Protein AF-A0A0F6YFV8-F1 (afdb_monomer_lite)

Foldseek 3Di:
DDDDDDDDDDDVVVVVVVVVVVVVVVVVVVVVVVPPDPLAWDDPVRQVVLDDAFDDDPDDLFAAKKWTWTARPVQQKIKIKIWHWDADPPHRFKIWTKIKIWMWHHHPVCSDHDPADVPIWTWMKMAIWMWGADPQQWIKIKGDDDMDGPDTDYPDDPPDFFIWIWTAGADSVRSKTWTAIPRVPPRHRNITIIHRPTHNPPPPPPPPPPVPPPPPPDDPPPDDDDD

Radius of gyration: 31.24 Å; chains: 1; bounding box: 47×105×120 Å

pLDDT: mean 84.16, std 16.62, range [42.78, 98.75]

Secondary structure (DSSP, 8-state):
-----------HHHHHHHHHHHHHHHHHHHHHHHSS----S--HHHHHHTSPPP---SS-TTSEEEE--EEETTTTEEEEEEEEEEEETTEEEEEEEEEEEEEEE--TT-SSPPSP-TT--EEEEEEEEEEEE-TT-EEEEEEEEEEEEEEE-SS---SS-PPPEEEEEEETTTTEEEEEE--SSS-SSEEEEEEEEEPPP-----------PPPPSS---------

Structure (mmCIF, N/CA/C/O backbone):
data_AF-A0A0F6YFV8-F1
#
_entry.id   AF-A0A0F6YFV8-F1
#
loop_
_atom_site.group_PDB
_atom_site.id
_atom_site.type_symbol
_atom_site.label_atom_id
_atom_site.label_alt_id
_atom_site.label_comp_id
_atom_site.label_asym_id
_atom_site.label_entity_id
_atom_site.label_seq_id
_atom_site.pdbx_PDB_ins_code
_atom_site.Cartn_x
_atom_site.Cartn_y
_atom_site.Cartn_z
_atom_site.occupancy
_atom_site.B_iso_or_equiv
_atom_site.auth_seq_id
_atom_site.auth_comp_id
_atom_site.auth_asym_id
_atom_site.auth_atom_id
_atom_site.pdbx_PDB_model_num
ATOM 1 N N . MET A 1 1 ? -25.350 -28.048 -77.761 1.00 47.34 1 MET A N 1
ATOM 2 C CA . MET A 1 1 ? -24.705 -29.254 -77.201 1.00 47.34 1 MET A CA 1
ATOM 3 C C . MET A 1 1 ? -23.818 -28.805 -76.054 1.00 47.34 1 MET A C 1
ATOM 5 O O . MET A 1 1 ? -22.820 -28.143 -76.294 1.00 47.34 1 MET A O 1
ATOM 9 N N . THR A 1 2 ? -24.246 -29.058 -74.822 1.00 49.00 2 THR A N 1
ATOM 10 C CA . THR A 1 2 ? -23.593 -28.595 -73.588 1.00 49.00 2 THR A CA 1
ATOM 11 C C . THR A 1 2 ? -22.892 -29.798 -72.953 1.00 49.00 2 THR A C 1
ATOM 13 O O . THR A 1 2 ? -23.552 -30.826 -72.791 1.00 49.00 2 THR A O 1
ATOM 16 N N . PRO A 1 3 ? -21.590 -29.738 -72.619 1.00 59.16 3 PRO A N 1
ATOM 17 C CA . PRO A 1 3 ? -20.923 -30.872 -72.004 1.00 59.16 3 PRO A CA 1
ATOM 18 C C . PRO A 1 3 ? -21.373 -30.999 -70.549 1.00 59.16 3 PRO A C 1
ATOM 20 O O . PRO A 1 3 ? -21.326 -30.043 -69.775 1.00 59.16 3 PRO A O 1
ATOM 23 N N . ALA A 1 4 ? -21.838 -32.194 -70.193 1.00 52.59 4 ALA A N 1
ATOM 24 C CA . ALA A 1 4 ? -22.189 -32.555 -68.832 1.00 52.59 4 ALA A CA 1
ATOM 25 C C . ALA A 1 4 ? -20.910 -32.696 -67.994 1.00 52.59 4 ALA A C 1
ATOM 27 O O . ALA A 1 4 ? -20.101 -33.599 -68.210 1.00 52.59 4 ALA A O 1
ATOM 28 N N . THR A 1 5 ? -20.721 -31.798 -67.031 1.00 59.44 5 THR A N 1
ATOM 29 C CA . THR A 1 5 ? -19.619 -31.852 -66.068 1.00 59.44 5 THR A CA 1
ATOM 30 C C . THR A 1 5 ? -19.868 -32.992 -65.080 1.00 59.44 5 THR A C 1
ATOM 32 O O . THR A 1 5 ? -20.725 -32.888 -64.203 1.00 59.44 5 THR A O 1
ATOM 35 N N . SER A 1 6 ? -19.129 -34.098 -65.209 1.00 62.06 6 SER A N 1
ATOM 36 C CA . SER A 1 6 ? -19.206 -35.211 -64.261 1.00 62.06 6 SER A CA 1
ATOM 37 C C . SER A 1 6 ? -18.608 -34.794 -62.913 1.00 62.06 6 SER A C 1
ATOM 39 O O . SER A 1 6 ? -17.402 -34.555 -62.802 1.00 62.06 6 SER A O 1
ATOM 41 N N . ALA A 1 7 ? -19.440 -34.704 -61.878 1.00 57.91 7 ALA A N 1
ATOM 42 C CA . ALA A 1 7 ? -18.983 -34.450 -60.519 1.00 57.91 7 ALA A CA 1
ATOM 43 C C . ALA A 1 7 ? -18.241 -35.683 -59.978 1.00 57.91 7 ALA A C 1
ATOM 45 O O . ALA A 1 7 ? -18.820 -36.754 -59.810 1.00 57.91 7 ALA A O 1
ATOM 46 N N . SER A 1 8 ? -16.946 -35.519 -59.709 1.00 62.84 8 SER A N 1
ATOM 47 C CA . SER A 1 8 ? -16.096 -36.564 -59.138 1.00 62.84 8 SER A CA 1
ATOM 48 C C . SER A 1 8 ? -16.543 -36.899 -57.701 1.00 62.84 8 SER A C 1
ATOM 50 O O . SER A 1 8 ? -16.761 -35.976 -56.903 1.00 62.84 8 SER A O 1
ATOM 52 N N . PRO A 1 9 ? -16.708 -38.188 -57.344 1.00 58.59 9 PRO A N 1
ATOM 53 C CA . PRO A 1 9 ? -17.204 -38.595 -56.035 1.00 58.59 9 PRO A CA 1
ATOM 54 C C . PRO A 1 9 ? -16.229 -38.159 -54.937 1.00 58.59 9 PRO A C 1
ATOM 56 O O . PRO A 1 9 ? -15.046 -38.504 -54.938 1.00 58.59 9 PRO A O 1
ATOM 59 N N . ARG A 1 10 ? -16.728 -37.367 -53.981 1.00 59.22 10 ARG A N 1
ATOM 60 C CA . ARG A 1 10 ? -15.942 -36.894 -52.837 1.00 59.22 10 ARG A CA 1
ATOM 61 C C . ARG A 1 10 ? -15.534 -38.091 -51.982 1.00 59.22 10 ARG A C 1
ATOM 63 O O . ARG A 1 10 ? -16.376 -38.698 -51.330 1.00 59.22 10 ARG A O 1
ATOM 70 N N . ASP A 1 11 ? -14.237 -38.386 -51.965 1.00 57.50 11 ASP A N 1
ATOM 71 C CA . ASP A 1 11 ? -13.650 -39.459 -51.164 1.00 57.50 11 ASP A CA 1
ATOM 72 C C . ASP A 1 11 ? -13.934 -39.245 -49.656 1.00 57.50 11 ASP A C 1
ATOM 74 O O . ASP A 1 11 ? -13.395 -38.307 -49.044 1.00 57.50 11 ASP A O 1
ATOM 78 N N . PRO A 1 12 ? -14.752 -40.106 -49.019 1.00 59.72 12 PRO A N 1
ATOM 79 C CA . PRO A 1 12 ? -15.131 -39.971 -47.612 1.00 59.72 12 PRO A CA 1
ATOM 80 C C . PRO A 1 12 ? -13.928 -40.081 -46.659 1.00 59.72 12 PRO A C 1
ATOM 82 O O . PRO A 1 12 ? -13.982 -39.595 -45.523 1.00 59.72 12 PRO A O 1
ATOM 85 N N . ARG A 1 13 ? -12.799 -40.646 -47.113 1.00 58.00 13 ARG A N 1
ATOM 86 C CA . ARG A 1 13 ? -11.568 -40.761 -46.316 1.00 58.00 13 ARG A CA 1
ATOM 87 C C . ARG A 1 13 ? -10.887 -39.405 -46.103 1.00 58.00 13 ARG A C 1
ATOM 89 O O . ARG A 1 13 ? -10.351 -39.156 -45.019 1.00 58.00 13 ARG A O 1
ATOM 96 N N . ARG A 1 14 ? -10.978 -38.477 -47.068 1.00 58.81 14 ARG A N 1
ATOM 97 C CA . ARG A 1 14 ? -10.435 -37.108 -46.933 1.00 58.81 14 ARG A CA 1
ATOM 98 C C . ARG A 1 14 ? -11.218 -36.260 -45.926 1.00 58.81 14 ARG A C 1
ATOM 100 O O . ARG A 1 14 ? -10.611 -35.485 -45.184 1.00 58.81 14 ARG A O 1
ATOM 107 N N . ALA A 1 15 ? -12.537 -36.445 -45.838 1.00 60.69 15 ALA A N 1
ATOM 108 C CA . ALA A 1 15 ? -13.386 -35.731 -44.880 1.00 60.69 15 ALA A CA 1
ATOM 109 C C . ALA A 1 15 ? -13.082 -36.127 -43.422 1.00 60.69 15 ALA A C 1
ATOM 111 O O . ALA A 1 15 ? -13.002 -35.270 -42.538 1.00 60.69 15 ALA A O 1
ATOM 112 N N . ARG A 1 16 ? -12.828 -37.420 -43.171 1.00 61.84 16 ARG A N 1
ATOM 113 C CA . ARG A 1 16 ? -12.512 -37.939 -41.829 1.00 61.84 16 ARG A CA 1
ATOM 114 C C . ARG A 1 16 ? -11.135 -37.482 -41.331 1.00 61.84 16 ARG A C 1
ATOM 116 O O . ARG A 1 16 ? -10.985 -37.182 -40.148 1.00 61.84 16 ARG A O 1
ATOM 123 N N . ARG A 1 17 ? -10.147 -37.365 -42.231 1.00 63.19 17 ARG A N 1
ATOM 124 C CA . ARG A 1 17 ? -8.796 -36.866 -41.909 1.00 63.19 17 ARG A CA 1
ATOM 125 C C . ARG A 1 17 ? -8.792 -35.371 -41.573 1.00 63.19 17 ARG A C 1
ATOM 127 O O . ARG A 1 17 ? -8.150 -34.984 -40.604 1.00 63.19 17 ARG A O 1
ATOM 134 N N . ARG A 1 18 ? -9.564 -34.550 -42.300 1.00 62.16 18 ARG A N 1
ATOM 135 C CA . ARG A 1 18 ? -9.715 -33.112 -41.999 1.00 62.16 18 ARG A CA 1
ATOM 136 C C . ARG A 1 18 ? -10.337 -32.865 -40.621 1.00 62.16 18 ARG A C 1
ATOM 138 O O . ARG A 1 18 ? -9.797 -32.067 -39.870 1.00 62.16 18 ARG A O 1
ATOM 145 N N . ARG A 1 19 ? -11.388 -33.608 -40.242 1.00 63.91 19 ARG A N 1
ATOM 146 C CA . ARG A 1 19 ? -12.007 -33.487 -38.904 1.00 63.91 19 ARG A CA 1
ATOM 147 C C . ARG A 1 19 ? -11.044 -33.807 -37.756 1.00 63.91 19 ARG A C 1
ATOM 149 O O . ARG A 1 19 ? -11.061 -33.113 -36.748 1.00 63.91 19 ARG A O 1
ATOM 156 N N . ARG A 1 20 ? -10.194 -34.831 -37.907 1.00 67.88 20 ARG A N 1
ATOM 157 C CA . ARG A 1 20 ? -9.197 -35.194 -36.880 1.00 67.88 20 ARG A CA 1
ATOM 158 C C . ARG A 1 20 ? -8.112 -34.129 -36.714 1.00 67.88 20 ARG A C 1
ATOM 160 O O . ARG A 1 20 ? -7.723 -33.847 -35.590 1.00 67.88 20 ARG A O 1
ATOM 167 N N . ILE A 1 21 ? -7.667 -33.517 -37.812 1.00 70.56 21 ILE A N 1
ATOM 168 C CA . ILE A 1 21 ? -6.675 -32.433 -37.769 1.00 70.56 21 ILE A CA 1
ATOM 169 C C . ILE A 1 21 ? -7.276 -31.180 -37.116 1.00 70.56 21 ILE A C 1
ATOM 171 O O . ILE A 1 21 ? -6.641 -30.597 -36.248 1.00 70.56 21 ILE A O 1
ATOM 175 N N . SER A 1 22 ? -8.514 -30.806 -37.455 1.00 66.56 22 SER A N 1
ATOM 176 C CA . SER A 1 22 ? -9.182 -29.651 -36.836 1.00 66.56 22 SER A CA 1
ATOM 177 C C . SER A 1 22 ? -9.400 -29.819 -35.328 1.00 66.56 22 SER A C 1
ATOM 179 O O . SER A 1 22 ? -9.216 -28.861 -34.586 1.00 66.56 22 SER A O 1
ATOM 181 N N . LEU A 1 23 ? -9.746 -31.027 -34.866 1.00 70.94 23 LEU A N 1
ATOM 182 C CA . LEU A 1 23 ? -9.884 -31.316 -33.433 1.00 70.94 23 LEU A CA 1
ATOM 183 C C . LEU A 1 23 ? -8.545 -31.243 -32.691 1.00 70.94 23 LEU A C 1
ATOM 185 O O . LEU A 1 23 ? -8.500 -30.707 -31.590 1.00 70.94 23 LEU A O 1
ATOM 189 N N . LEU A 1 24 ? -7.461 -31.736 -33.298 1.00 70.81 24 LEU A N 1
ATOM 190 C CA . LEU A 1 24 ? -6.126 -31.638 -32.706 1.00 70.81 24 LEU A CA 1
ATOM 191 C C . LEU A 1 24 ? -5.662 -30.184 -32.595 1.00 70.81 24 LEU A C 1
ATOM 193 O O . LEU A 1 24 ? -5.194 -29.808 -31.532 1.00 70.81 24 LEU A O 1
ATOM 197 N N . VAL A 1 25 ? -5.854 -29.368 -33.639 1.00 69.56 25 VAL A N 1
ATOM 198 C CA . VAL A 1 25 ? -5.489 -27.937 -33.626 1.00 69.56 25 VAL A CA 1
ATOM 199 C C . VAL A 1 25 ? -6.299 -27.155 -32.589 1.00 69.56 25 VAL A C 1
ATOM 201 O O . VAL A 1 25 ? -5.740 -26.336 -31.867 1.00 69.56 25 VAL A O 1
ATOM 204 N N . ALA A 1 26 ? -7.602 -27.424 -32.464 1.00 67.75 26 ALA A N 1
ATOM 205 C CA . ALA A 1 26 ? -8.420 -26.796 -31.428 1.00 67.75 26 ALA A CA 1
ATOM 206 C C . ALA A 1 26 ? -7.959 -27.199 -30.016 1.00 67.75 26 ALA A C 1
ATOM 208 O O . ALA A 1 26 ? -7.855 -26.341 -29.143 1.00 67.75 26 ALA A O 1
ATOM 209 N N . ALA A 1 27 ? -7.626 -28.477 -29.800 1.00 69.88 27 ALA A N 1
ATOM 210 C CA . ALA A 1 27 ? -7.130 -28.959 -28.514 1.00 69.88 27 ALA A CA 1
ATOM 211 C C . ALA A 1 27 ? -5.768 -28.347 -28.142 1.00 69.88 27 ALA A C 1
ATOM 213 O O . ALA A 1 27 ? -5.583 -27.963 -26.989 1.00 69.88 27 ALA A O 1
ATOM 214 N N . THR A 1 28 ? -4.841 -28.190 -29.097 1.00 69.56 28 THR A N 1
ATOM 215 C CA . THR A 1 28 ? -3.565 -27.505 -28.839 1.00 69.56 28 THR A CA 1
ATOM 216 C C . THR A 1 28 ? -3.744 -26.017 -28.574 1.00 69.56 28 THR A C 1
ATOM 218 O O . THR A 1 28 ? -3.121 -25.529 -27.641 1.00 69.56 28 THR A O 1
ATOM 221 N N . CYS A 1 29 ? -4.607 -25.305 -29.309 1.00 69.06 29 CYS A N 1
ATOM 222 C CA . CYS A 1 29 ? -4.867 -23.882 -29.051 1.00 69.06 29 CYS A CA 1
ATOM 223 C C . CYS A 1 29 ? -5.499 -23.639 -27.673 1.00 69.06 29 CYS A C 1
ATOM 225 O O . CYS A 1 29 ? -5.094 -22.711 -26.973 1.00 69.06 29 CYS A O 1
ATOM 227 N N . PHE A 1 30 ? -6.449 -24.487 -27.258 1.00 67.75 30 PHE A N 1
ATOM 228 C CA . PHE A 1 30 ? -6.996 -24.426 -25.903 1.00 67.75 30 PHE A CA 1
ATOM 229 C C . PHE A 1 30 ? -5.903 -24.711 -24.873 1.00 67.75 30 PHE A C 1
ATOM 231 O O . PHE A 1 30 ? -5.681 -23.872 -24.012 1.00 67.75 30 PHE A O 1
ATOM 238 N N . ALA A 1 31 ? -5.160 -25.816 -24.992 1.00 65.62 31 ALA A N 1
ATOM 239 C CA . ALA A 1 31 ? -4.099 -26.158 -24.040 1.00 65.62 31 ALA A CA 1
ATOM 240 C C . ALA A 1 31 ? -3.016 -25.069 -23.926 1.00 65.62 31 ALA A C 1
ATOM 242 O O . ALA A 1 31 ? -2.567 -24.776 -22.822 1.00 65.62 31 ALA A O 1
ATOM 243 N N . SER A 1 32 ? -2.637 -24.420 -25.032 1.00 63.16 32 SER A N 1
ATOM 244 C CA . SER A 1 32 ? -1.682 -23.308 -24.997 1.00 63.16 32 SER A CA 1
ATOM 245 C C . SER A 1 32 ? -2.230 -22.071 -24.289 1.00 63.16 32 SER A C 1
ATOM 247 O O . SER A 1 32 ? -1.462 -21.398 -23.619 1.00 63.16 32 SER A O 1
ATOM 249 N N . ALA A 1 33 ? -3.536 -21.791 -24.371 1.00 62.25 33 ALA A N 1
ATOM 250 C CA . ALA A 1 33 ? -4.143 -20.648 -23.686 1.00 62.25 33 ALA A CA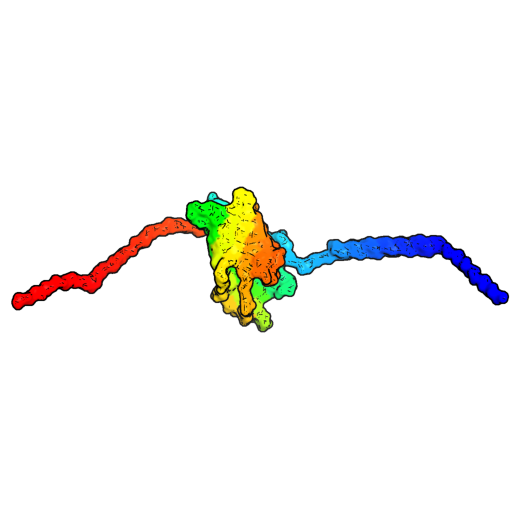 1
ATOM 251 C C . ALA A 1 33 ? -4.184 -20.814 -22.153 1.00 62.25 33 ALA A C 1
ATOM 253 O O . ALA A 1 33 ? -4.174 -19.817 -21.443 1.00 62.25 33 ALA A O 1
ATOM 254 N N . TRP A 1 34 ? -4.175 -22.053 -21.643 1.00 64.19 34 TRP A N 1
ATOM 255 C CA . TRP A 1 34 ? -4.073 -22.346 -20.203 1.00 64.19 34 TRP A CA 1
ATOM 256 C C . TRP A 1 34 ? -2.630 -22.357 -19.678 1.00 64.19 34 TRP A C 1
ATOM 258 O O . TRP A 1 34 ? -2.425 -22.350 -18.470 1.00 64.19 34 TRP A O 1
ATOM 268 N N . LEU A 1 35 ? -1.638 -22.406 -20.573 1.00 59.12 35 LEU A N 1
ATOM 269 C CA . LEU A 1 35 ? -0.215 -22.482 -20.228 1.00 59.12 35 LEU A CA 1
ATOM 270 C C . LEU A 1 35 ? 0.534 -21.167 -20.450 1.00 59.12 35 LEU A C 1
ATOM 272 O O . LEU A 1 35 ? 1.741 -21.134 -20.227 1.00 59.12 35 LEU A O 1
ATOM 276 N N . VAL A 1 36 ? -0.136 -20.100 -20.894 1.00 56.97 36 VAL A N 1
ATOM 277 C CA . VAL A 1 36 ? 0.470 -18.767 -20.861 1.00 56.97 36 VAL A CA 1
ATOM 278 C C . VAL A 1 36 ? 0.444 -18.326 -19.396 1.00 56.97 36 VAL A C 1
ATOM 280 O O . VAL A 1 36 ? -0.653 -18.062 -18.897 1.00 56.97 36 VAL A O 1
ATOM 283 N N . PRO A 1 37 ? 1.587 -18.278 -18.680 1.00 57.69 37 PRO A N 1
ATOM 284 C CA . PRO A 1 37 ? 1.615 -17.621 -17.381 1.00 57.69 37 PRO A CA 1
ATOM 285 C C . PRO A 1 37 ? 1.066 -16.216 -17.598 1.00 57.69 37 PRO A C 1
ATOM 287 O O . PRO A 1 37 ? 1.488 -15.528 -18.533 1.00 57.69 37 PRO A O 1
ATOM 290 N N . SER A 1 38 ? 0.060 -15.821 -16.815 1.00 55.41 38 SER A N 1
ATOM 291 C CA . SER A 1 38 ? -0.411 -14.446 -16.885 1.00 55.41 38 SER A CA 1
ATOM 292 C C . SER A 1 38 ? 0.813 -13.565 -16.681 1.00 55.41 38 SER A C 1
ATOM 294 O O . SER A 1 38 ? 1.498 -13.730 -15.674 1.00 55.41 38 SER A O 1
ATOM 296 N N . LEU A 1 39 ? 1.078 -12.648 -17.612 1.00 58.50 39 LEU A N 1
ATOM 297 C CA . LEU A 1 39 ? 2.029 -11.536 -17.456 1.00 58.50 39 LEU A CA 1
ATOM 298 C C . LEU A 1 39 ? 1.511 -10.546 -16.389 1.00 58.50 39 LEU A C 1
ATOM 300 O O . LEU A 1 39 ? 1.451 -9.340 -16.605 1.00 58.50 39 LEU A O 1
ATOM 304 N N . GLY A 1 40 ? 0.966 -11.096 -15.310 1.00 56.28 40 GLY A N 1
ATOM 305 C CA . GLY A 1 40 ? 0.175 -10.444 -14.295 1.00 56.28 40 GLY A CA 1
ATOM 306 C C . GLY A 1 40 ? 1.029 -10.132 -13.084 1.00 56.28 40 GLY A C 1
ATOM 307 O O . GLY A 1 40 ? 2.130 -10.651 -12.917 1.00 56.28 40 GLY A O 1
ATOM 308 N N . HIS A 1 41 ? 0.488 -9.258 -12.250 1.00 67.50 41 HIS A N 1
ATOM 309 C CA . HIS A 1 41 ? 1.023 -8.902 -10.943 1.00 67.50 41 HIS A CA 1
ATOM 310 C C . HIS A 1 41 ? 1.460 -10.146 -10.154 1.00 67.50 41 HIS A C 1
ATOM 312 O O . HIS A 1 41 ? 0.857 -11.214 -10.294 1.00 67.50 41 HIS A O 1
ATOM 318 N N . GLY A 1 42 ? 2.489 -9.995 -9.312 1.00 76.44 42 GLY A N 1
ATOM 319 C CA . GLY A 1 42 ? 2.971 -11.084 -8.463 1.00 76.44 42 GLY A CA 1
ATOM 320 C C . GLY A 1 42 ? 1.824 -11.753 -7.702 1.00 76.44 42 GLY A C 1
ATOM 321 O O . GLY A 1 42 ? 0.935 -11.076 -7.175 1.00 76.44 42 GLY A O 1
ATOM 322 N N . THR A 1 43 ? 1.841 -13.084 -7.664 1.00 85.88 43 THR A N 1
ATOM 323 C CA . THR A 1 43 ? 0.787 -13.888 -7.029 1.00 85.88 43 THR A CA 1
ATOM 324 C C . THR A 1 43 ? 0.667 -13.569 -5.535 1.00 85.88 43 THR A C 1
ATOM 326 O O . THR A 1 43 ? 1.612 -13.086 -4.906 1.00 85.88 43 THR A O 1
ATOM 329 N N . ILE A 1 44 ? -0.492 -13.861 -4.935 1.00 87.62 44 ILE A N 1
ATOM 330 C CA . ILE A 1 44 ? -0.721 -13.668 -3.491 1.00 87.62 44 ILE A CA 1
ATOM 331 C C . ILE A 1 44 ? 0.333 -14.428 -2.677 1.00 87.62 44 ILE A C 1
ATOM 333 O O . ILE A 1 44 ? 0.872 -13.905 -1.704 1.00 87.62 44 ILE A O 1
ATOM 337 N N . GLU A 1 45 ? 0.658 -15.649 -3.093 1.00 87.94 45 GLU A N 1
ATOM 338 C CA . GLU A 1 45 ? 1.653 -16.511 -2.464 1.00 87.94 45 GLU A CA 1
ATOM 339 C C . GLU A 1 45 ? 3.058 -15.905 -2.528 1.00 87.94 45 GLU A C 1
ATOM 341 O O . GLU A 1 45 ? 3.777 -15.911 -1.528 1.00 87.94 45 GLU A O 1
ATOM 346 N N . GLU A 1 46 ? 3.439 -15.341 -3.674 1.00 87.19 46 GLU A N 1
ATOM 347 C CA . GLU A 1 46 ? 4.724 -14.662 -3.847 1.00 87.19 46 GLU A CA 1
ATOM 348 C C . GLU A 1 46 ? 4.815 -13.385 -3.008 1.00 87.19 46 GLU A C 1
ATOM 350 O O . GLU A 1 46 ? 5.835 -13.156 -2.360 1.00 87.19 46 GLU A O 1
ATOM 355 N N . GLN A 1 47 ? 3.764 -12.558 -2.977 1.00 91.12 47 GLN A N 1
ATOM 356 C CA . GLN A 1 47 ? 3.722 -11.378 -2.104 1.00 91.12 47 GLN A CA 1
ATOM 357 C C . GLN A 1 47 ? 3.862 -11.801 -0.635 1.00 91.12 47 GLN A C 1
ATOM 359 O O . GLN A 1 47 ? 4.694 -11.273 0.101 1.00 91.12 47 GLN A O 1
ATOM 364 N N . ARG A 1 48 ? 3.114 -12.830 -0.220 1.00 91.12 48 ARG A N 1
ATOM 365 C CA . ARG A 1 48 ? 3.134 -13.374 1.143 1.00 91.12 48 ARG A CA 1
ATOM 366 C C . ARG A 1 48 ? 4.514 -13.882 1.566 1.00 91.12 48 ARG A C 1
ATOM 368 O O . ARG A 1 48 ? 4.883 -13.710 2.732 1.00 91.12 48 ARG A O 1
ATOM 375 N N . ALA A 1 49 ? 5.244 -14.529 0.656 1.00 91.44 49 ALA A N 1
ATOM 376 C CA . ALA A 1 49 ? 6.561 -15.105 0.922 1.00 91.44 49 ALA A CA 1
ATOM 377 C C . ALA A 1 49 ? 7.637 -14.043 1.211 1.00 91.44 49 ALA A C 1
ATOM 379 O O . ALA A 1 49 ? 8.587 -14.331 1.934 1.00 91.44 49 ALA A O 1
ATOM 380 N N . ARG A 1 50 ? 7.462 -12.817 0.698 1.00 90.06 50 ARG A N 1
ATOM 381 C CA . ARG A 1 50 ? 8.402 -11.694 0.875 1.00 90.06 50 ARG A CA 1
ATOM 382 C C . ARG A 1 50 ? 8.155 -10.867 2.132 1.00 90.06 50 ARG A C 1
ATOM 384 O O . ARG A 1 50 ? 8.950 -9.994 2.473 1.00 90.06 50 ARG A O 1
ATOM 391 N N . LEU A 1 51 ? 7.033 -11.092 2.813 1.00 92.56 51 LEU A N 1
ATOM 392 C CA . LEU A 1 51 ? 6.680 -10.339 4.010 1.00 92.56 51 LEU A CA 1
ATOM 393 C C . LEU A 1 51 ? 7.349 -10.945 5.249 1.00 92.56 51 LEU A C 1
ATOM 395 O O . LEU A 1 51 ? 7.389 -12.171 5.385 1.00 92.56 51 LEU A O 1
ATOM 399 N N . PRO A 1 52 ? 7.816 -10.114 6.199 1.00 91.31 52 PRO A N 1
ATOM 400 C CA . PRO A 1 52 ? 8.371 -10.606 7.459 1.00 91.31 52 PRO A CA 1
ATOM 401 C C . PRO A 1 52 ? 7.298 -11.351 8.276 1.00 91.31 52 PRO A C 1
ATOM 403 O O . PRO A 1 52 ? 6.118 -11.306 7.925 1.00 91.31 52 PRO A O 1
ATOM 406 N N . PRO A 1 53 ? 7.653 -12.044 9.368 1.00 91.12 53 PRO A N 1
ATOM 407 C CA . PRO A 1 53 ? 6.668 -12.645 10.266 1.00 91.12 53 PRO A CA 1
ATOM 408 C C . PRO A 1 53 ? 5.659 -11.619 10.799 1.00 91.12 53 PRO A C 1
ATOM 410 O O . PRO A 1 53 ? 5.977 -10.437 10.948 1.00 91.12 53 PRO A O 1
ATOM 413 N N . ALA A 1 54 ? 4.436 -12.072 11.078 1.00 92.19 54 ALA A N 1
ATOM 414 C CA . ALA A 1 54 ? 3.399 -11.197 11.603 1.00 92.19 54 ALA A CA 1
ATOM 415 C C . ALA A 1 54 ? 3.680 -10.828 13.066 1.00 92.19 54 ALA A C 1
ATOM 417 O O . ALA A 1 54 ? 4.137 -11.656 13.851 1.00 92.19 54 ALA A O 1
ATOM 418 N N . ALA A 1 55 ? 3.378 -9.587 13.437 1.00 90.12 55 ALA A N 1
ATOM 419 C CA . ALA A 1 55 ? 3.446 -9.128 14.814 1.00 90.12 55 ALA A CA 1
ATOM 420 C C . ALA A 1 55 ? 2.182 -9.544 15.579 1.00 90.12 55 ALA A C 1
ATOM 422 O O . ALA A 1 55 ? 1.097 -8.985 15.372 1.00 90.12 55 ALA A O 1
ATOM 423 N N . GLU A 1 56 ? 2.345 -10.501 16.488 1.00 86.94 56 GLU A N 1
ATOM 424 C CA . GLU A 1 56 ? 1.329 -10.880 17.466 1.00 86.94 56 GLU A CA 1
ATOM 425 C C . GLU A 1 56 ? 1.146 -9.734 18.467 1.00 86.94 56 GLU A C 1
ATOM 427 O O . GLU A 1 56 ? 2.100 -9.303 19.112 1.00 86.94 56 GLU A O 1
ATOM 432 N N . CYS A 1 57 ? -0.071 -9.202 18.574 1.00 80.81 57 CYS A N 1
ATOM 433 C CA . CYS A 1 57 ? -0.389 -8.166 19.557 1.00 80.81 57 CYS A CA 1
ATOM 434 C C . CYS A 1 57 ? -1.677 -8.544 20.269 1.00 80.81 57 CYS A C 1
ATOM 436 O O . CYS A 1 57 ? -2.571 -9.121 19.651 1.00 80.81 57 CYS A O 1
ATOM 438 N N . GLU A 1 58 ? -1.758 -8.172 21.542 1.00 71.56 58 GLU A N 1
ATOM 439 C CA . GLU A 1 58 ? -2.936 -8.387 22.386 1.00 71.56 58 GLU A CA 1
ATOM 440 C C . GLU A 1 58 ? -4.125 -7.507 21.952 1.00 71.56 58 GLU A C 1
ATOM 442 O O . GLU A 1 58 ? -5.278 -7.874 22.167 1.00 71.56 58 GLU A O 1
ATOM 447 N N . ASP A 1 59 ? -3.838 -6.378 21.292 1.00 62.66 59 ASP A N 1
ATOM 448 C CA . ASP A 1 59 ? -4.824 -5.404 20.823 1.00 62.66 59 ASP A CA 1
ATOM 449 C C . ASP A 1 59 ? -5.538 -5.803 19.522 1.00 62.66 59 ASP A C 1
ATOM 451 O O . ASP A 1 59 ? -5.023 -6.538 18.671 1.00 62.66 59 ASP A O 1
ATOM 455 N N . GLU A 1 60 ? -6.716 -5.194 19.346 1.00 70.19 60 GLU A N 1
ATOM 456 C CA . GLU A 1 60 ? -7.623 -5.324 18.208 1.00 70.19 60 GLU A CA 1
ATOM 457 C C . GLU A 1 60 ? -6.892 -5.439 16.856 1.00 70.19 60 GLU A C 1
ATOM 459 O O . GLU A 1 60 ? -6.143 -4.548 16.446 1.00 70.19 60 GLU A O 1
ATOM 464 N N . TYR A 1 61 ? -7.152 -6.537 16.139 1.00 81.12 61 TYR A N 1
ATOM 465 C CA . TYR A 1 61 ? -6.388 -7.017 14.978 1.00 81.12 61 TYR A CA 1
ATOM 466 C C . TYR A 1 61 ? -6.212 -6.031 13.813 1.00 81.12 61 TYR A C 1
ATOM 468 O O . TYR A 1 61 ? -5.409 -6.309 12.936 1.00 81.12 61 TYR A O 1
ATOM 476 N N . VAL A 1 62 ? -6.936 -4.907 13.781 1.00 91.44 62 VAL A N 1
ATOM 477 C CA . VAL A 1 62 ? -6.954 -3.935 12.670 1.00 91.44 62 VAL A CA 1
ATOM 478 C C . VAL A 1 62 ? -5.894 -2.842 12.829 1.00 91.44 62 VAL A C 1
ATOM 480 O O . VAL A 1 62 ? -5.241 -2.455 11.858 1.00 91.44 62 VAL A O 1
ATOM 483 N N . ALA A 1 63 ? -5.718 -2.313 14.042 1.00 93.19 63 ALA A N 1
ATOM 484 C CA . ALA A 1 63 ? -4.759 -1.241 14.283 1.00 93.19 63 ALA A CA 1
ATOM 485 C C . ALA A 1 63 ? -3.326 -1.792 14.249 1.00 93.19 63 ALA A C 1
ATOM 487 O O . ALA A 1 63 ? -3.071 -2.931 14.652 1.00 93.19 63 ALA A O 1
ATOM 488 N N . GLY A 1 64 ? -2.386 -0.982 13.762 1.00 93.81 64 GLY A N 1
ATOM 489 C CA . GLY A 1 64 ? -0.982 -1.365 13.644 1.00 93.81 64 GLY A CA 1
ATOM 490 C C . GLY A 1 64 ? -0.313 -0.860 12.377 1.00 93.81 64 GLY A C 1
ATOM 491 O O . GLY A 1 64 ? -0.851 -0.023 11.651 1.00 93.81 64 GLY A O 1
ATOM 492 N N . VAL A 1 65 ? 0.890 -1.374 12.133 1.00 96.00 65 VAL A N 1
ATOM 493 C CA . VAL A 1 65 ? 1.654 -1.107 10.913 1.00 96.00 65 VAL A CA 1
ATOM 494 C C . VAL A 1 65 ? 1.575 -2.329 10.014 1.00 96.00 65 VAL A C 1
ATOM 496 O O . VAL A 1 65 ? 1.971 -3.424 10.415 1.00 96.00 65 VAL A O 1
ATOM 499 N N . TRP A 1 66 ? 1.084 -2.125 8.802 1.00 97.56 66 TRP A N 1
ATOM 500 C CA . TRP A 1 66 ? 0.883 -3.150 7.789 1.00 97.56 66 TRP A CA 1
ATOM 501 C C . TRP A 1 66 ? 1.818 -2.897 6.620 1.00 97.56 66 TRP A C 1
ATOM 503 O O . TRP A 1 66 ? 1.918 -1.761 6.170 1.00 97.56 66 TRP A O 1
ATOM 513 N N . ARG A 1 67 ? 2.491 -3.932 6.121 1.00 98.31 67 ARG A N 1
ATOM 514 C CA . ARG A 1 67 ? 3.417 -3.814 4.988 1.00 98.31 67 ARG A CA 1
ATOM 515 C C . ARG A 1 67 ? 3.016 -4.765 3.870 1.00 98.31 67 ARG A C 1
ATOM 517 O O . ARG A 1 67 ? 2.719 -5.922 4.161 1.00 98.31 67 ARG A O 1
ATOM 524 N N . SER A 1 68 ? 3.031 -4.279 2.633 1.00 97.94 68 SER A N 1
ATOM 525 C CA . SER A 1 68 ? 3.025 -5.094 1.414 1.00 97.94 68 SER A CA 1
ATOM 526 C C . SER A 1 68 ? 4.400 -5.047 0.740 1.00 97.94 68 SER A C 1
ATOM 528 O O . SER A 1 68 ? 5.245 -4.219 1.093 1.00 97.94 68 SER A O 1
ATOM 530 N N . HIS A 1 69 ? 4.645 -5.960 -0.199 1.00 97.38 69 HIS A N 1
ATOM 531 C CA . HIS A 1 69 ? 5.882 -5.986 -0.971 1.00 97.38 69 HIS A CA 1
ATOM 532 C C . HIS A 1 69 ? 5.663 -6.718 -2.299 1.00 97.38 69 HIS A C 1
ATOM 534 O O . HIS A 1 69 ? 5.517 -7.944 -2.323 1.00 97.38 69 HIS A O 1
ATOM 540 N N . THR A 1 70 ? 5.631 -5.965 -3.396 1.00 95.69 70 THR A N 1
ATOM 541 C CA . THR A 1 70 ? 5.238 -6.486 -4.710 1.00 95.69 70 THR A CA 1
ATOM 542 C C . THR A 1 70 ? 6.199 -6.017 -5.792 1.00 95.69 70 THR A C 1
ATOM 544 O O . THR A 1 70 ? 6.673 -4.884 -5.760 1.00 95.69 70 THR A O 1
ATOM 547 N N . TYR A 1 71 ? 6.458 -6.893 -6.761 1.00 94.81 71 TYR A N 1
ATOM 548 C CA . TYR A 1 71 ? 7.159 -6.568 -7.998 1.00 94.81 71 TYR A CA 1
ATOM 549 C C . TYR A 1 71 ? 6.168 -6.495 -9.160 1.00 94.81 71 TYR A C 1
ATOM 551 O O . TYR A 1 71 ? 5.329 -7.390 -9.310 1.00 94.81 71 TYR A O 1
ATOM 559 N N . SER A 1 72 ? 6.290 -5.471 -10.003 1.00 93.75 72 SER A N 1
ATOM 560 C CA . SER A 1 72 ? 5.551 -5.363 -11.258 1.00 93.75 72 SER A CA 1
ATOM 561 C C . SER A 1 72 ? 6.445 -5.715 -12.443 1.00 93.75 72 SER A C 1
ATOM 563 O O . SER A 1 72 ? 7.364 -4.974 -12.788 1.00 93.75 72 SER A O 1
ATOM 565 N N . GLU A 1 73 ? 6.142 -6.810 -13.145 1.00 91.88 73 GLU A N 1
ATOM 566 C CA . GLU A 1 73 ? 6.861 -7.158 -14.381 1.00 91.88 73 GLU A CA 1
ATOM 567 C C . GLU A 1 73 ? 6.630 -6.138 -15.504 1.00 91.88 73 GLU A C 1
ATOM 569 O O . GLU A 1 73 ? 7.526 -5.872 -16.310 1.00 91.88 73 GLU A O 1
ATOM 574 N N . VAL A 1 74 ? 5.430 -5.549 -15.546 1.00 90.88 74 VAL A N 1
ATOM 575 C CA . VAL A 1 74 ? 5.017 -4.581 -16.571 1.00 90.88 74 VAL A CA 1
ATOM 576 C C . VAL A 1 74 ? 5.848 -3.307 -16.473 1.00 90.88 74 VAL A C 1
ATOM 578 O O . VAL A 1 74 ? 6.306 -2.782 -17.489 1.00 90.88 74 VAL A O 1
ATOM 581 N N . TYR A 1 75 ? 6.061 -2.823 -15.251 1.00 92.94 75 TYR A N 1
ATOM 582 C CA . TYR A 1 75 ? 6.762 -1.568 -14.999 1.00 92.94 75 TYR A CA 1
ATOM 583 C C . TYR A 1 75 ? 8.221 -1.746 -14.572 1.00 92.94 75 TYR A C 1
ATOM 585 O O . TYR A 1 75 ? 8.974 -0.772 -14.564 1.00 92.94 75 TYR A O 1
ATOM 593 N N . ARG A 1 76 ? 8.633 -2.991 -14.305 1.00 94.94 76 ARG A N 1
ATOM 594 C CA . ARG A 1 76 ? 9.978 -3.379 -13.859 1.00 94.94 76 ARG A CA 1
ATOM 595 C C . ARG A 1 76 ? 10.414 -2.624 -12.612 1.00 94.94 76 ARG A C 1
ATOM 597 O O . ARG A 1 76 ? 11.518 -2.078 -12.534 1.00 94.94 76 ARG A O 1
ATOM 604 N N . ASP A 1 77 ? 9.512 -2.580 -11.650 1.00 96.06 77 ASP A N 1
ATOM 605 C CA . ASP A 1 77 ? 9.706 -1.884 -10.399 1.00 96.06 77 ASP A CA 1
ATOM 606 C C . ASP A 1 77 ? 9.122 -2.655 -9.227 1.00 96.06 77 ASP A C 1
ATOM 608 O O . ASP A 1 77 ? 8.305 -3.567 -9.361 1.00 96.06 77 ASP A O 1
ATOM 612 N N . TRP A 1 78 ? 9.621 -2.287 -8.064 1.00 97.19 78 TRP A N 1
ATOM 613 C CA . TRP A 1 78 ? 9.167 -2.767 -6.783 1.00 97.19 78 TRP A CA 1
ATOM 614 C C . TRP A 1 78 ? 8.352 -1.696 -6.100 1.00 97.19 78 TRP A C 1
ATOM 616 O O . TRP A 1 78 ? 8.674 -0.513 -6.189 1.00 97.19 78 TRP A O 1
ATOM 626 N N . THR A 1 79 ? 7.338 -2.137 -5.371 1.00 97.44 79 THR A N 1
ATOM 627 C CA . THR A 1 79 ? 6.449 -1.291 -4.591 1.00 97.44 79 THR A CA 1
ATOM 628 C C . THR A 1 79 ? 6.284 -1.892 -3.203 1.00 97.44 79 THR A C 1
ATOM 630 O O . THR A 1 79 ? 5.879 -3.048 -3.040 1.00 97.44 79 THR A O 1
ATOM 633 N N . VAL A 1 80 ? 6.580 -1.088 -2.187 1.00 98.31 80 VAL A N 1
ATOM 634 C CA . VAL A 1 80 ? 6.338 -1.402 -0.780 1.00 98.31 80 VAL A CA 1
ATOM 635 C C . VAL A 1 80 ? 5.364 -0.376 -0.234 1.00 98.31 80 VAL A C 1
ATOM 637 O O . VAL A 1 80 ? 5.725 0.780 -0.005 1.00 98.31 80 VAL A O 1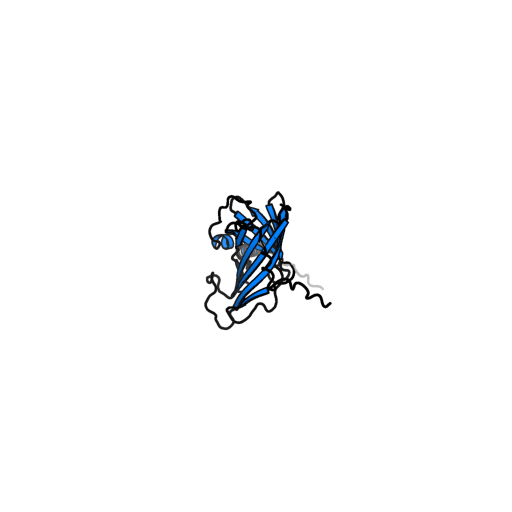
ATOM 640 N N . PHE A 1 81 ? 4.138 -0.814 0.046 1.00 98.62 81 PHE A N 1
ATOM 641 C CA . PHE A 1 81 ? 3.210 0.004 0.810 1.00 98.62 81 PHE A CA 1
ATOM 642 C C . PHE A 1 81 ? 3.371 -0.264 2.299 1.00 98.62 81 PHE A C 1
ATOM 644 O O . PHE A 1 81 ? 3.426 -1.412 2.739 1.00 98.62 81 PHE A O 1
ATOM 651 N N . THR A 1 82 ? 3.393 0.805 3.089 1.00 98.62 82 THR A N 1
ATOM 652 C CA . THR A 1 82 ? 3.290 0.746 4.547 1.00 98.62 82 THR A CA 1
ATOM 653 C C . THR A 1 82 ? 2.063 1.527 5.000 1.00 98.62 82 THR A C 1
ATOM 655 O O . THR A 1 82 ? 2.004 2.746 4.847 1.00 98.62 82 THR A O 1
ATOM 658 N N . LEU A 1 83 ? 1.086 0.832 5.583 1.00 98.50 83 LEU A N 1
ATOM 659 C CA . LEU A 1 83 ? -0.104 1.432 6.181 1.00 98.50 83 LEU A CA 1
ATOM 660 C C . LEU A 1 83 ? 0.125 1.563 7.682 1.00 98.50 83 LEU A C 1
ATOM 662 O O . LEU A 1 83 ? 0.333 0.564 8.369 1.00 98.50 83 LEU A O 1
ATOM 666 N N . THR A 1 84 ? 0.048 2.777 8.214 1.00 97.38 84 THR A N 1
ATOM 667 C CA . THR A 1 84 ? -0.003 2.992 9.664 1.00 97.38 84 THR A CA 1
ATOM 668 C C . THR A 1 84 ? -1.442 3.278 10.047 1.00 97.38 84 THR A C 1
ATOM 670 O O . THR A 1 84 ? -1.917 4.388 9.832 1.00 97.38 84 THR A O 1
ATOM 673 N N . ILE A 1 85 ? -2.140 2.287 10.601 1.00 96.25 85 ILE A N 1
ATOM 674 C CA . ILE A 1 85 ? -3.578 2.340 10.880 1.00 96.25 85 ILE A CA 1
ATOM 675 C C . ILE A 1 85 ? -3.819 2.533 12.376 1.00 96.25 85 ILE A C 1
ATOM 677 O O . ILE A 1 85 ? -3.316 1.780 13.212 1.00 96.25 85 ILE A O 1
ATOM 681 N N . ARG A 1 86 ? -4.648 3.522 12.710 1.00 94.81 86 ARG A N 1
ATOM 682 C CA . ARG A 1 86 ? -5.160 3.782 14.058 1.00 94.81 86 ARG A CA 1
ATOM 683 C C . ARG A 1 86 ? -6.680 3.870 14.028 1.00 94.81 86 ARG A C 1
ATOM 685 O O . ARG A 1 86 ? -7.268 4.288 13.031 1.00 94.81 86 ARG A O 1
ATOM 692 N N . ARG A 1 87 ? -7.321 3.510 15.138 1.00 93.44 87 ARG A N 1
ATOM 693 C CA . ARG A 1 87 ? -8.751 3.766 15.321 1.00 93.44 87 ARG A CA 1
ATOM 694 C C . ARG A 1 87 ? -8.997 5.213 15.698 1.00 93.44 87 ARG A C 1
ATOM 696 O O . ARG A 1 87 ? -8.157 5.857 16.321 1.00 93.44 87 ARG A O 1
ATOM 703 N N . VAL A 1 88 ? -10.177 5.704 15.350 1.00 94.38 88 VAL A N 1
ATOM 704 C CA . VAL A 1 88 ? -10.668 6.980 15.864 1.00 94.38 88 VAL A CA 1
ATOM 705 C C . VAL A 1 88 ? -11.276 6.748 17.255 1.00 94.38 88 VAL A C 1
ATOM 707 O O . VAL A 1 88 ? -12.194 5.931 17.380 1.00 94.38 88 VAL A O 1
ATOM 710 N N . PRO A 1 89 ? -10.815 7.452 18.307 1.00 91.62 89 PRO A N 1
ATOM 711 C CA . PRO A 1 89 ? -11.384 7.322 19.646 1.00 91.62 89 PRO A CA 1
ATOM 712 C C . PRO A 1 89 ? -12.901 7.549 19.657 1.00 91.62 89 PRO A C 1
ATOM 714 O O . PRO A 1 89 ? -13.407 8.509 19.076 1.00 91.62 89 PRO A O 1
ATOM 717 N N . GLY A 1 90 ? -13.637 6.639 20.302 1.00 93.25 90 GLY A N 1
ATOM 718 C CA . GLY A 1 90 ? -15.102 6.681 20.374 1.00 93.25 90 GLY A CA 1
ATOM 719 C C . GLY A 1 90 ? -15.838 6.302 19.080 1.00 93.25 90 GLY A C 1
ATOM 720 O O . GLY A 1 90 ? -17.065 6.328 19.063 1.00 93.25 90 GLY A O 1
ATOM 721 N N . GLN A 1 91 ? -15.129 5.934 18.007 1.00 94.94 91 GLN A N 1
ATOM 722 C CA . GLN A 1 91 ? -15.716 5.540 16.722 1.00 94.94 91 GLN A CA 1
ATOM 723 C C . GLN A 1 91 ? -15.106 4.207 16.252 1.00 94.94 91 GLN A C 1
ATOM 725 O O . GLN A 1 91 ? -14.225 4.198 15.392 1.00 94.94 91 GLN A O 1
ATOM 730 N N . PRO A 1 92 ? -15.558 3.058 16.793 1.00 88.81 92 PRO A N 1
ATOM 731 C CA . PRO A 1 92 ? -14.889 1.767 16.606 1.00 88.81 92 PRO A CA 1
ATOM 732 C C . PRO A 1 92 ? -14.798 1.324 15.140 1.00 88.81 92 PRO A C 1
ATOM 734 O O . PRO A 1 92 ? -13.855 0.635 14.773 1.00 88.81 92 PRO A O 1
ATOM 737 N N . GLY A 1 93 ? -15.727 1.747 14.281 1.00 94.12 93 GLY A N 1
ATOM 738 C CA . GLY A 1 93 ? -15.698 1.433 12.849 1.00 94.12 93 GLY A CA 1
ATOM 739 C C . GLY A 1 93 ? -14.866 2.390 11.993 1.00 94.12 93 GLY A C 1
ATOM 740 O O . GLY A 1 93 ? -14.812 2.188 10.787 1.00 94.12 93 GLY A O 1
ATOM 741 N N . GLN A 1 94 ? -14.263 3.439 12.562 1.00 97.44 94 GLN A N 1
ATOM 742 C CA . GLN A 1 94 ? -13.549 4.476 11.810 1.00 97.44 94 GLN A CA 1
ATOM 743 C C . GLN A 1 94 ? -12.039 4.380 12.024 1.00 97.44 94 GLN A C 1
ATOM 745 O O . GLN A 1 94 ? -11.555 4.183 13.143 1.00 97.44 94 GLN A O 1
ATOM 750 N N . LEU A 1 95 ? -11.299 4.548 10.931 1.00 97.00 95 LEU A N 1
ATOM 751 C CA . LEU A 1 95 ? -9.847 4.431 10.879 1.00 97.00 95 LEU A CA 1
ATOM 752 C C . LEU A 1 95 ? -9.222 5.737 10.383 1.00 97.00 95 LEU A C 1
ATOM 754 O O . LEU A 1 95 ? -9.768 6.426 9.519 1.00 97.00 95 LEU A O 1
ATOM 758 N N . VAL A 1 96 ? -8.043 6.050 10.905 1.00 97.81 96 VAL A N 1
ATOM 759 C CA . VAL A 1 96 ? -7.191 7.168 10.484 1.00 97.81 96 VAL A CA 1
ATOM 760 C C . VAL A 1 96 ? -5.745 6.713 10.436 1.00 97.81 96 VAL A C 1
ATOM 762 O O . VAL A 1 96 ? -5.354 5.784 11.144 1.00 97.81 96 VAL A O 1
ATOM 765 N N . GLY A 1 97 ? -4.923 7.384 9.641 1.00 97.44 97 GLY A N 1
ATOM 766 C CA . GLY A 1 97 ? -3.520 7.025 9.578 1.00 97.44 97 GLY A CA 1
ATOM 767 C C . GLY A 1 97 ? -2.782 7.617 8.399 1.00 97.44 97 GLY A C 1
ATOM 768 O O . GLY A 1 97 ? -3.115 8.707 7.941 1.00 97.44 97 GLY A O 1
ATOM 769 N N . THR A 1 98 ? -1.775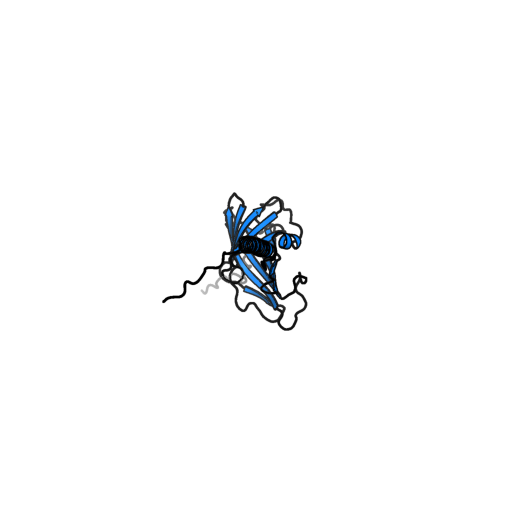 6.885 7.937 1.00 98.56 98 THR A N 1
ATOM 770 C CA . THR A 1 98 ? -0.962 7.244 6.775 1.00 98.56 98 THR A CA 1
ATOM 771 C C . THR A 1 98 ? -0.746 6.033 5.880 1.00 98.56 98 THR A C 1
ATOM 773 O O . THR A 1 98 ? -0.706 4.892 6.351 1.00 98.56 98 THR A O 1
ATOM 776 N N . ILE A 1 99 ? -0.595 6.301 4.588 1.00 98.75 99 ILE A N 1
ATOM 777 C CA . ILE A 1 99 ? -0.110 5.350 3.590 1.00 98.75 99 ILE A CA 1
ATOM 778 C C . ILE A 1 99 ? 1.221 5.900 3.099 1.00 98.75 99 ILE A C 1
ATOM 780 O O . ILE A 1 99 ? 1.302 7.066 2.716 1.00 98.75 99 ILE A O 1
ATOM 784 N N . GLN A 1 100 ? 2.257 5.075 3.133 1.00 98.75 100 GLN A N 1
ATOM 785 C CA . GLN A 1 100 ? 3.546 5.364 2.521 1.00 98.75 100 GLN A CA 1
ATOM 786 C C . GLN A 1 100 ? 3.771 4.377 1.379 1.00 98.75 100 GLN A C 1
ATOM 788 O O . GLN A 1 100 ? 3.571 3.180 1.579 1.00 98.75 100 GLN A O 1
ATOM 793 N N . ASN A 1 101 ? 4.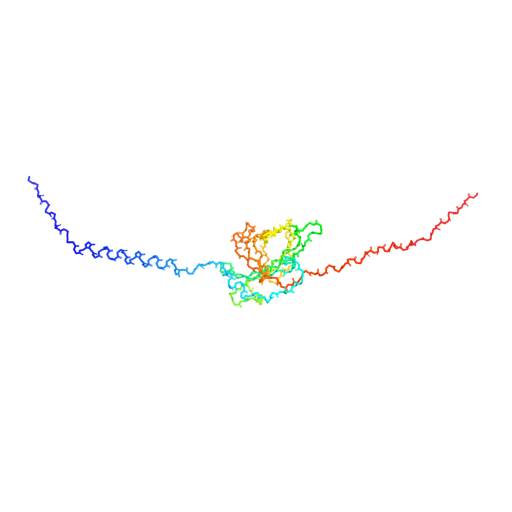207 4.865 0.222 1.00 98.38 101 ASN A N 1
ATOM 794 C CA . ASN A 1 101 ? 4.686 4.042 -0.882 1.00 98.38 101 ASN A CA 1
ATOM 795 C C . ASN A 1 101 ? 6.183 4.298 -1.077 1.00 98.38 101 ASN A C 1
ATOM 797 O O . ASN A 1 101 ? 6.593 5.435 -1.309 1.00 98.38 101 ASN A O 1
ATOM 801 N N . HIS A 1 102 ? 6.982 3.241 -0.970 1.00 98.44 102 HIS A N 1
ATOM 802 C CA . HIS A 1 102 ? 8.379 3.224 -1.385 1.00 98.44 102 HIS A CA 1
ATOM 803 C C . HIS A 1 102 ? 8.494 2.432 -2.685 1.00 98.44 102 HIS A C 1
ATOM 805 O O . HIS A 1 102 ? 8.157 1.247 -2.718 1.00 98.44 102 HIS A O 1
ATOM 811 N N . GLN A 1 103 ? 8.969 3.091 -3.741 1.00 97.81 103 GLN A N 1
ATOM 812 C CA . GLN A 1 103 ? 9.047 2.512 -5.073 1.00 97.81 103 GLN A CA 1
ATOM 813 C C . GLN A 1 103 ? 10.441 2.680 -5.673 1.00 97.81 103 GLN A C 1
ATOM 815 O O . GLN A 1 103 ? 11.029 3.761 -5.598 1.00 97.81 103 GLN A O 1
ATOM 820 N N . TRP A 1 104 ? 10.950 1.626 -6.310 1.00 98.06 104 TRP A N 1
ATOM 821 C CA . TRP A 1 104 ? 12.236 1.662 -7.004 1.00 98.06 104 TRP A CA 1
ATOM 822 C C . TRP A 1 104 ? 12.245 0.785 -8.254 1.00 98.06 104 TRP A C 1
ATOM 824 O O . TRP A 1 104 ? 11.575 -0.242 -8.324 1.00 98.06 104 TRP A O 1
ATOM 834 N N . SER A 1 105 ? 13.034 1.174 -9.253 1.00 96.75 105 SER A N 1
ATOM 835 C CA . SER A 1 105 ? 13.283 0.345 -10.437 1.00 96.75 105 SER A CA 1
ATOM 836 C C . SER A 1 105 ? 14.228 -0.812 -10.109 1.00 96.75 105 SER A C 1
ATOM 838 O O . SER A 1 105 ? 15.249 -0.591 -9.455 1.00 96.75 105 SER A O 1
ATOM 840 N N . GLY A 1 106 ? 13.961 -2.009 -10.632 1.00 95.56 106 GLY A N 1
ATOM 841 C CA . GLY A 1 106 ? 14.820 -3.170 -10.396 1.00 95.56 106 GLY A CA 1
ATOM 842 C C . GLY A 1 106 ? 14.394 -4.431 -11.146 1.00 95.56 106 GLY A C 1
ATOM 843 O O . GLY A 1 106 ? 13.419 -4.462 -11.903 1.00 95.56 106 GLY A O 1
ATOM 844 N N . THR A 1 107 ? 15.156 -5.497 -10.944 1.00 95.69 107 THR A N 1
ATOM 845 C CA . THR A 1 107 ? 14.826 -6.861 -11.370 1.00 95.69 107 THR A CA 1
ATOM 846 C C . THR A 1 107 ? 14.016 -7.580 -10.286 1.00 95.69 107 THR A C 1
ATOM 848 O O . THR A 1 107 ? 14.041 -7.146 -9.133 1.00 95.69 107 THR A O 1
ATOM 851 N N . PRO A 1 108 ? 13.360 -8.718 -10.585 1.00 94.31 108 PRO A N 1
ATOM 852 C CA . PRO A 1 108 ? 12.677 -9.519 -9.564 1.00 94.31 108 PRO A CA 1
ATOM 853 C C . PRO A 1 108 ? 13.594 -10.071 -8.457 1.00 94.31 108 PRO A C 1
ATOM 855 O O . PRO A 1 108 ? 13.099 -10.694 -7.523 1.00 94.31 108 PRO A O 1
ATOM 858 N N . GLN A 1 109 ? 14.916 -9.914 -8.572 1.00 94.62 109 GLN A N 1
ATOM 859 C CA . GLN A 1 109 ? 15.888 -10.310 -7.551 1.00 94.62 109 GLN A CA 1
ATOM 860 C C . GLN A 1 109 ? 16.274 -9.146 -6.622 1.00 94.62 109 GLN A C 1
ATOM 862 O O . GLN A 1 109 ? 16.850 -9.384 -5.564 1.00 94.62 109 GLN A O 1
ATOM 867 N N . ASP A 1 110 ? 15.946 -7.907 -6.995 1.00 96.56 110 ASP A N 1
ATOM 868 C CA . ASP A 1 110 ? 16.291 -6.692 -6.251 1.00 96.56 110 ASP A CA 1
ATOM 869 C C . ASP A 1 110 ? 15.206 -6.349 -5.214 1.00 96.56 110 ASP A C 1
ATOM 871 O O . ASP A 1 110 ? 14.605 -5.277 -5.265 1.00 96.56 110 ASP A O 1
ATOM 875 N N . GLU A 1 111 ? 14.939 -7.270 -4.278 1.00 94.81 111 GLU A N 1
ATOM 876 C CA . GLU A 1 111 ? 13.914 -7.111 -3.221 1.00 94.81 111 GLU A CA 1
ATOM 877 C C . GLU A 1 111 ? 14.177 -5.924 -2.273 1.00 94.81 111 GLU A C 1
ATOM 879 O O . GLU A 1 111 ? 13.322 -5.545 -1.482 1.00 94.81 111 GLU A O 1
ATOM 884 N N . GLU A 1 112 ? 15.356 -5.320 -2.348 1.00 96.88 112 GLU A N 1
ATOM 885 C CA . GLU A 1 112 ? 15.677 -4.039 -1.727 1.00 96.88 112 GLU A CA 1
ATOM 886 C C . GLU A 1 112 ? 16.258 -3.112 -2.809 1.00 96.88 112 GLU A C 1
ATOM 888 O O . GLU A 1 112 ? 16.835 -3.612 -3.784 1.00 96.88 112 GLU A O 1
ATOM 893 N N . PRO A 1 113 ? 16.151 -1.776 -2.661 1.00 97.06 113 PRO A N 1
ATOM 894 C CA . PRO A 1 113 ? 16.653 -0.850 -3.667 1.00 97.06 113 PRO A CA 1
ATOM 895 C C . PRO A 1 113 ? 18.137 -1.086 -3.988 1.00 97.06 113 PRO A C 1
ATOM 897 O O . PRO A 1 113 ? 18.983 -1.015 -3.087 1.00 97.06 113 PRO A O 1
ATOM 900 N N . PRO A 1 114 ? 18.493 -1.348 -5.259 1.00 96.38 114 PRO A N 1
ATOM 901 C CA . PRO A 1 114 ? 19.886 -1.473 -5.657 1.00 96.38 114 PRO A CA 1
ATOM 902 C C . PRO A 1 114 ? 20.573 -0.093 -5.648 1.00 96.38 114 PRO A C 1
ATOM 904 O O . PRO A 1 114 ? 19.906 0.945 -5.610 1.00 96.38 114 PRO A O 1
ATOM 907 N N . PRO A 1 115 ? 21.916 -0.030 -5.727 1.00 96.25 115 PRO A N 1
ATOM 908 C CA . PRO A 1 115 ? 22.617 1.236 -5.920 1.00 96.25 115 PRO A CA 1
ATOM 909 C C . PRO A 1 115 ? 22.105 1.989 -7.154 1.00 96.25 115 PRO A C 1
ATOM 911 O O . PRO A 1 115 ? 21.845 1.379 -8.193 1.00 96.25 115 PRO A O 1
ATOM 914 N N . CYS A 1 116 ? 22.022 3.319 -7.070 1.00 95.75 116 CYS A N 1
ATOM 915 C CA . CYS A 1 116 ? 21.502 4.131 -8.167 1.00 95.75 116 CYS A CA 1
ATOM 916 C C . CYS A 1 116 ? 22.273 3.906 -9.474 1.00 95.75 116 CYS A C 1
ATOM 918 O O . CYS A 1 116 ? 23.474 4.170 -9.568 1.00 95.75 116 CYS A O 1
ATOM 920 N N . SER A 1 117 ? 21.554 3.474 -10.507 1.00 92.62 117 SER A N 1
ATOM 921 C CA . SER A 1 117 ? 22.051 3.333 -11.872 1.00 92.62 117 SER A CA 1
ATOM 922 C C . SER A 1 117 ? 21.511 4.442 -12.772 1.00 92.62 117 SER A C 1
ATOM 924 O O . SER A 1 117 ? 20.496 5.074 -12.481 1.00 92.62 117 SER A O 1
ATOM 926 N N . HIS A 1 118 ? 22.161 4.665 -13.915 1.00 91.81 118 HIS A N 1
ATOM 927 C CA . HIS A 1 118 ? 21.657 5.607 -14.911 1.00 91.81 118 HIS A CA 1
ATOM 928 C C . HIS A 1 118 ? 20.247 5.202 -15.380 1.00 91.81 118 HIS A C 1
ATOM 930 O O . HIS A 1 118 ? 20.063 4.110 -15.914 1.00 91.81 118 HIS A O 1
ATOM 936 N N . GLY A 1 119 ? 19.267 6.091 -15.194 1.00 88.62 119 GLY A N 1
ATOM 937 C CA . GLY A 1 119 ? 17.863 5.857 -15.551 1.00 88.62 119 GLY A CA 1
ATOM 938 C C . GLY A 1 119 ? 17.054 5.037 -14.539 1.00 88.62 119 GLY A C 1
ATOM 939 O O . GLY A 1 119 ? 15.879 4.789 -14.796 1.00 88.62 119 GLY A O 1
ATOM 940 N N . GLY A 1 120 ? 17.654 4.623 -13.418 1.00 93.94 120 GLY A N 1
ATOM 941 C CA . GLY A 1 120 ? 16.924 4.020 -12.304 1.00 93.94 120 GLY A CA 1
ATOM 942 C C . GLY A 1 120 ? 16.361 5.076 -11.355 1.00 93.94 120 GLY A C 1
ATOM 943 O O . GLY A 1 120 ? 16.894 6.183 -11.280 1.00 93.94 120 GLY A O 1
ATOM 944 N N . TYR A 1 121 ? 15.315 4.719 -10.615 1.00 96.69 121 TYR A N 1
ATOM 945 C CA . TYR A 1 121 ? 14.679 5.578 -9.618 1.00 96.69 121 TYR A CA 1
ATOM 946 C C . TYR A 1 121 ? 14.466 4.834 -8.297 1.00 96.69 121 TYR A C 1
ATOM 948 O O . TYR A 1 121 ? 14.368 3.610 -8.275 1.00 96.69 121 TYR A O 1
ATOM 956 N N . ASP A 1 122 ? 14.394 5.602 -7.214 1.00 97.69 122 ASP A N 1
ATOM 957 C CA . ASP A 1 122 ? 14.091 5.164 -5.850 1.00 97.69 122 ASP A CA 1
ATOM 958 C C . ASP A 1 122 ? 13.524 6.383 -5.117 1.00 97.69 122 ASP A C 1
ATOM 960 O O . ASP A 1 122 ? 14.211 7.405 -4.981 1.00 97.69 122 ASP A O 1
ATOM 964 N N . TRP A 1 123 ? 12.256 6.313 -4.724 1.00 97.69 123 TRP A N 1
ATOM 965 C CA . TRP A 1 123 ? 11.564 7.405 -4.055 1.00 97.69 123 TRP A CA 1
ATOM 966 C C . TRP A 1 123 ? 10.522 6.903 -3.062 1.00 97.69 123 TRP A C 1
ATOM 968 O O . TRP A 1 123 ? 10.000 5.792 -3.158 1.00 97.69 123 TRP A O 1
ATOM 978 N N . ILE A 1 124 ? 10.195 7.772 -2.111 1.00 98.25 124 ILE A N 1
ATOM 979 C CA . ILE A 1 124 ? 9.183 7.543 -1.090 1.00 98.25 124 ILE A CA 1
ATOM 980 C C . ILE A 1 124 ? 8.169 8.677 -1.148 1.00 98.25 124 ILE A C 1
ATOM 982 O O . ILE A 1 124 ? 8.535 9.854 -1.113 1.00 98.25 124 ILE A O 1
ATOM 986 N N . VAL A 1 125 ? 6.891 8.317 -1.198 1.00 98.25 125 VAL A N 1
ATOM 987 C CA . VAL A 1 125 ? 5.779 9.248 -0.998 1.00 98.25 125 VAL A CA 1
ATOM 988 C C . VAL A 1 125 ? 4.937 8.829 0.195 1.00 98.25 125 VAL A C 1
ATOM 990 O O . VAL A 1 125 ? 4.826 7.642 0.505 1.00 98.25 125 VAL A O 1
ATOM 993 N N . SER A 1 126 ? 4.271 9.796 0.816 1.00 98.62 126 SER A N 1
ATOM 994 C CA . SER A 1 126 ? 3.232 9.534 1.808 1.00 98.62 126 SER A CA 1
ATOM 995 C C . SER A 1 126 ? 1.965 10.323 1.542 1.00 98.62 126 SER A C 1
ATOM 997 O O . SER A 1 126 ? 1.963 11.369 0.897 1.00 98.62 126 SER A O 1
ATOM 999 N N . MET A 1 127 ? 0.865 9.830 2.091 1.00 98.56 127 MET A N 1
ATOM 1000 C CA . MET A 1 127 ? -0.408 10.533 2.162 1.00 98.56 127 MET A CA 1
ATOM 1001 C C . MET A 1 127 ? -1.070 10.250 3.507 1.00 98.56 127 MET A C 1
ATOM 1003 O O . MET A 1 127 ? -0.891 9.183 4.105 1.00 98.56 127 MET A O 1
ATOM 1007 N N . ASP A 1 128 ? -1.844 11.217 3.986 1.00 98.62 128 ASP A N 1
ATOM 1008 C CA . ASP A 1 128 ? -2.748 10.970 5.105 1.00 98.62 128 ASP A CA 1
ATOM 1009 C C . ASP A 1 128 ? -3.885 10.079 4.621 1.00 98.62 128 ASP A C 1
ATOM 1011 O O . ASP A 1 128 ? -4.253 10.126 3.451 1.00 98.62 128 ASP A O 1
ATOM 1015 N N . ALA A 1 129 ? -4.442 9.261 5.505 1.00 98.69 129 ALA A N 1
ATOM 1016 C CA . ALA A 1 129 ? -5.431 8.269 5.123 1.00 98.69 129 ALA A CA 1
ATOM 1017 C C . ALA A 1 129 ? -6.575 8.167 6.125 1.00 98.69 129 ALA A C 1
ATOM 1019 O O . ALA A 1 129 ? -6.431 8.418 7.329 1.00 98.69 129 ALA A O 1
ATOM 1020 N N . ARG A 1 130 ? -7.736 7.786 5.600 1.00 98.69 130 ARG A N 1
ATOM 1021 C CA . ARG A 1 130 ? -8.937 7.468 6.369 1.00 98.69 130 ARG A CA 1
ATOM 1022 C C . ARG A 1 130 ? -9.515 6.160 5.889 1.00 98.69 130 ARG A C 1
ATOM 1024 O O . ARG A 1 130 ? -9.313 5.745 4.753 1.00 98.69 130 ARG A O 1
ATOM 1031 N N . GLY A 1 131 ? -10.271 5.530 6.767 1.00 98.38 131 GLY A N 1
ATOM 1032 C CA . GLY A 1 131 ? -10.882 4.266 6.445 1.00 98.38 131 GLY A CA 1
ATOM 1033 C C . GLY A 1 131 ? -12.034 3.909 7.350 1.00 98.38 131 GLY A C 1
ATOM 1034 O O . GLY A 1 131 ? -12.393 4.638 8.274 1.00 98.38 131 GLY A O 1
ATOM 1035 N N . SER A 1 132 ? -12.582 2.736 7.086 1.00 98.12 132 SER A N 1
ATOM 1036 C CA . SER A 1 132 ? -13.595 2.126 7.927 1.00 98.12 132 SER A CA 1
ATOM 1037 C C . SER A 1 132 ? -13.392 0.624 7.997 1.00 98.12 132 SER A C 1
ATOM 1039 O O . SER A 1 132 ? -12.811 0.030 7.088 1.00 98.12 132 SER A O 1
ATOM 1041 N N . VAL A 1 133 ? -13.872 0.026 9.082 1.00 97.44 133 VAL A N 1
ATOM 1042 C CA . VAL A 1 133 ? -13.916 -1.423 9.251 1.00 97.44 133 VAL A CA 1
ATOM 1043 C C . VAL A 1 133 ? -15.299 -1.868 9.691 1.00 97.44 133 VAL A C 1
ATOM 1045 O O . VAL A 1 133 ? -15.912 -1.270 10.579 1.00 97.44 133 VAL A O 1
ATOM 1048 N N . THR A 1 134 ? -15.795 -2.914 9.046 1.00 96.56 134 THR A N 1
ATOM 1049 C CA . THR A 1 134 ? -17.074 -3.549 9.357 1.00 96.56 134 THR A CA 1
ATOM 1050 C C . THR A 1 134 ? -16.897 -4.684 10.378 1.00 96.56 134 THR A C 1
ATOM 1052 O O . THR A 1 134 ? -15.779 -5.159 10.592 1.00 96.56 134 THR A O 1
ATOM 1055 N N . PRO A 1 135 ? -17.986 -5.176 11.003 1.00 94.12 135 PRO A N 1
ATOM 1056 C CA . PRO A 1 135 ? -17.916 -6.315 11.924 1.00 94.12 135 PRO A CA 1
ATOM 1057 C C . PRO A 1 135 ? -17.393 -7.623 11.304 1.00 94.12 135 PRO A C 1
ATOM 1059 O O . PRO A 1 135 ? -16.904 -8.478 12.032 1.00 94.12 135 PRO A O 1
ATOM 1062 N N . ASP A 1 136 ? -17.485 -7.789 9.981 1.00 94.12 136 ASP A N 1
ATOM 1063 C CA . ASP A 1 136 ? -16.944 -8.933 9.230 1.00 94.12 136 ASP A CA 1
ATOM 1064 C C . ASP A 1 136 ? -15.499 -8.708 8.741 1.00 94.12 136 ASP A C 1
ATOM 1066 O O . ASP A 1 136 ? -15.052 -9.365 7.805 1.00 94.12 136 ASP A O 1
ATOM 1070 N N . ASN A 1 137 ? -14.762 -7.782 9.368 1.00 94.38 137 ASN A N 1
ATOM 1071 C CA . ASN A 1 137 ? -13.366 -7.450 9.059 1.00 94.38 137 ASN A CA 1
ATOM 1072 C C . ASN A 1 137 ? -13.126 -6.966 7.619 1.00 94.38 137 ASN A C 1
ATOM 1074 O O . ASN A 1 137 ? -11.995 -7.034 7.127 1.00 94.38 137 ASN A O 1
ATOM 1078 N N . ARG A 1 138 ? -14.151 -6.438 6.937 1.00 97.69 138 ARG A N 1
ATOM 1079 C CA . ARG A 1 138 ? -13.934 -5.717 5.679 1.00 97.69 138 ARG A CA 1
ATOM 1080 C C . ARG A 1 138 ? -13.383 -4.347 5.992 1.00 97.69 138 ARG A C 1
ATOM 1082 O O . ARG A 1 138 ? -13.948 -3.620 6.806 1.00 97.69 138 ARG A O 1
ATOM 1089 N N . VAL A 1 139 ? -12.295 -4.002 5.326 1.00 98.25 139 VAL A N 1
ATOM 1090 C CA . VAL A 1 139 ? -11.589 -2.743 5.524 1.00 98.25 139 VAL A CA 1
ATOM 1091 C C . VAL A 1 139 ? -11.586 -1.963 4.224 1.00 98.25 139 VAL A C 1
ATOM 1093 O O . VAL A 1 139 ? -11.264 -2.499 3.167 1.00 98.25 139 VAL A O 1
ATOM 1096 N N . PHE A 1 140 ? -11.924 -0.684 4.334 1.00 98.56 140 PHE A N 1
ATOM 1097 C CA . PHE A 1 140 ? -11.553 0.346 3.372 1.00 98.56 140 PHE A CA 1
ATOM 1098 C C . PHE A 1 140 ? -10.519 1.246 4.044 1.00 98.56 140 PHE A C 1
ATOM 1100 O O . PHE A 1 140 ? -10.751 1.681 5.173 1.00 98.56 140 PHE A O 1
ATOM 1107 N N . PHE A 1 141 ? -9.406 1.539 3.378 1.00 98.75 141 PHE A N 1
ATOM 1108 C CA . PHE A 1 141 ? -8.393 2.475 3.853 1.00 98.75 141 PHE A CA 1
ATOM 1109 C C . PHE A 1 141 ? -7.726 3.163 2.661 1.00 98.75 141 PHE A C 1
ATOM 1111 O O . PHE A 1 141 ? -7.053 2.513 1.863 1.00 98.75 141 PHE A O 1
ATOM 1118 N N . GLY A 1 142 ? -7.933 4.471 2.528 1.00 98.69 142 GLY A N 1
ATOM 1119 C CA . GLY A 1 142 ? -7.501 5.228 1.357 1.00 98.69 142 GLY A CA 1
ATOM 1120 C C . GLY A 1 142 ? -6.908 6.583 1.701 1.00 98.69 142 GLY A C 1
ATOM 1121 O O . GLY A 1 142 ? -7.217 7.177 2.742 1.00 98.69 142 GLY A O 1
ATOM 1122 N N . GLY A 1 143 ? -6.036 7.053 0.814 1.00 98.44 143 GLY A N 1
ATOM 1123 C CA . GLY A 1 143 ? -5.403 8.355 0.897 1.00 98.44 143 GLY A CA 1
ATOM 1124 C C . GLY A 1 143 ? -6.420 9.489 0.791 1.00 98.44 143 GLY A C 1
ATOM 1125 O O . GLY A 1 143 ? -7.409 9.409 0.064 1.00 98.44 143 GLY A O 1
ATOM 1126 N N . ILE A 1 144 ? -6.176 10.575 1.516 1.00 98.44 144 ILE A N 1
ATOM 1127 C CA . ILE A 1 144 ? -6.998 11.783 1.506 1.00 98.44 144 ILE A CA 1
ATOM 1128 C C . ILE A 1 144 ? -6.144 13.029 1.280 1.00 98.44 144 ILE A C 1
ATOM 1130 O O . ILE A 1 144 ? -4.985 13.104 1.684 1.00 98.44 144 ILE A O 1
ATOM 1134 N N . GLY A 1 145 ? -6.754 14.053 0.683 1.00 97.25 145 GLY A N 1
ATOM 1135 C CA . GLY A 1 145 ? -6.118 15.353 0.495 1.00 97.25 145 GLY A CA 1
ATOM 1136 C C . GLY A 1 145 ? -5.022 15.313 -0.566 1.00 97.25 145 GLY A C 1
ATOM 1137 O O . GLY A 1 145 ? -5.320 15.206 -1.751 1.00 97.25 145 GLY A O 1
ATOM 1138 N N . MET A 1 146 ? -3.770 15.460 -0.138 1.00 96.50 146 MET A N 1
ATOM 1139 C CA . MET A 1 146 ? -2.603 15.504 -1.015 1.00 96.50 146 MET A CA 1
ATOM 1140 C C . MET A 1 146 ? -1.562 14.481 -0.575 1.00 96.50 146 MET A C 1
ATOM 1142 O O . MET A 1 146 ? -1.371 14.245 0.619 1.00 96.50 146 MET A O 1
ATOM 1146 N N . TRP A 1 147 ? -0.848 13.931 -1.551 1.00 97.62 147 TRP A N 1
ATOM 1147 C CA . TRP A 1 147 ? 0.377 13.186 -1.306 1.00 97.62 147 TRP A CA 1
ATOM 1148 C C . TRP A 1 147 ? 1.562 14.144 -1.120 1.00 97.62 147 TRP A C 1
ATOM 1150 O O . TRP A 1 147 ? 1.506 15.327 -1.472 1.00 97.62 147 TRP A O 1
ATOM 1160 N N . ARG A 1 148 ? 2.642 13.616 -0.556 1.00 98.00 148 ARG A N 1
ATOM 1161 C CA . ARG A 1 148 ? 3.902 14.305 -0.291 1.00 98.00 148 ARG A CA 1
ATOM 1162 C C . ARG A 1 148 ? 5.043 13.456 -0.819 1.00 98.00 148 ARG A C 1
ATOM 1164 O O . ARG A 1 148 ? 5.026 12.242 -0.650 1.00 98.00 148 ARG A O 1
ATOM 1171 N N . LEU A 1 149 ? 6.015 14.100 -1.456 1.00 97.50 149 LEU A N 1
ATOM 1172 C CA . LEU A 1 149 ? 7.283 13.470 -1.800 1.00 97.50 149 LEU A CA 1
ATOM 1173 C C . LEU A 1 149 ? 8.196 13.563 -0.582 1.00 97.50 149 LEU A C 1
ATOM 1175 O O . LEU A 1 149 ? 8.675 14.651 -0.265 1.00 97.50 149 LEU A O 1
ATOM 1179 N N . ASP A 1 150 ? 8.393 12.444 0.103 1.00 97.25 150 ASP A N 1
ATOM 1180 C CA . ASP A 1 150 ? 9.160 12.409 1.347 1.00 97.25 150 ASP A CA 1
ATOM 1181 C C . ASP A 1 150 ? 10.654 12.233 1.069 1.00 97.25 150 ASP A C 1
ATOM 1183 O O . ASP A 1 150 ? 11.485 12.894 1.690 1.00 97.25 150 ASP A O 1
ATOM 1187 N N . GLU A 1 151 ? 11.004 11.367 0.114 1.00 97.06 151 GLU A N 1
ATOM 1188 C CA . GLU A 1 151 ? 12.396 11.069 -0.222 1.00 97.06 151 GLU A CA 1
ATOM 1189 C C . GLU A 1 151 ? 12.565 10.777 -1.721 1.00 97.06 151 GLU A C 1
ATOM 1191 O O . GLU A 1 151 ? 11.711 10.160 -2.354 1.00 97.06 151 GLU A O 1
ATOM 1196 N N . VAL A 1 152 ? 13.696 11.204 -2.286 1.00 96.69 152 VAL A N 1
ATOM 1197 C CA . VAL A 1 152 ? 14.175 10.824 -3.623 1.00 96.69 152 VAL A CA 1
ATOM 1198 C C . VAL A 1 152 ? 15.644 10.453 -3.470 1.00 96.69 152 VAL A C 1
ATOM 1200 O O . VAL A 1 152 ? 16.467 11.323 -3.183 1.00 96.69 152 VAL A O 1
ATOM 1203 N N . ARG A 1 153 ? 15.976 9.171 -3.632 1.00 96.00 153 ARG A N 1
ATOM 1204 C CA . ARG A 1 153 ? 17.351 8.667 -3.482 1.00 96.00 153 ARG A CA 1
ATOM 1205 C C . ARG A 1 153 ? 18.089 8.618 -4.810 1.00 96.00 153 ARG A C 1
ATOM 1207 O O . ARG A 1 153 ? 19.223 9.084 -4.900 1.00 96.00 153 ARG A O 1
ATOM 1214 N N . CYS A 1 154 ? 17.437 8.095 -5.845 1.00 94.31 154 CYS A N 1
ATOM 1215 C CA . CYS A 1 154 ? 17.967 8.074 -7.207 1.00 94.31 154 CYS A CA 1
ATOM 1216 C C . CYS A 1 154 ? 17.293 9.146 -8.072 1.00 94.31 154 CYS A C 1
ATOM 1218 O O . CYS A 1 154 ? 16.241 9.674 -7.722 1.00 94.31 154 CYS A O 1
ATOM 1220 N N . GLN A 1 155 ? 17.909 9.513 -9.199 1.00 86.00 155 GLN A N 1
ATOM 1221 C CA . GLN A 1 155 ? 17.331 10.526 -10.087 1.00 86.00 155 GLN A CA 1
ATOM 1222 C C . GLN A 1 155 ? 15.957 10.077 -10.615 1.00 86.00 155 GLN A C 1
ATOM 1224 O O . GLN A 1 155 ? 15.775 8.920 -10.966 1.00 86.00 155 GLN A O 1
ATOM 1229 N N . GLY A 1 156 ? 15.011 11.014 -10.724 1.00 79.94 156 GLY A N 1
ATOM 1230 C CA . GLY A 1 156 ? 13.656 10.736 -11.209 1.00 79.94 156 GLY A CA 1
ATOM 1231 C C . GLY A 1 156 ? 12.674 10.459 -10.071 1.00 79.94 156 GLY A C 1
ATOM 1232 O O . GLY A 1 156 ? 12.599 9.356 -9.546 1.00 79.94 156 GLY A O 1
ATOM 1233 N N . GLY A 1 157 ? 11.903 11.482 -9.698 1.00 82.12 157 GLY A N 1
ATOM 1234 C CA . GLY A 1 157 ? 10.720 11.311 -8.852 1.00 82.12 157 GLY A CA 1
ATOM 1235 C C . GLY A 1 157 ? 9.497 10.891 -9.678 1.00 82.12 157 GLY A C 1
ATOM 1236 O O . GLY A 1 157 ? 9.564 10.869 -10.909 1.00 82.12 157 GLY A O 1
ATOM 1237 N N . PRO A 1 158 ? 8.349 10.638 -9.032 1.00 85.69 158 PRO A N 1
ATOM 1238 C CA . PRO A 1 158 ? 7.165 10.112 -9.711 1.00 85.69 158 PRO A CA 1
ATOM 1239 C C . PRO A 1 158 ? 6.529 11.096 -10.715 1.00 85.69 158 PRO A C 1
ATOM 1241 O O . PRO A 1 158 ? 5.684 10.701 -11.510 1.00 85.69 158 PRO A O 1
ATOM 1244 N N . GLY A 1 159 ? 6.902 12.386 -10.707 1.00 85.50 159 GLY A N 1
ATOM 1245 C CA . GLY A 1 159 ? 6.345 13.424 -11.597 1.00 85.50 159 GLY A CA 1
ATOM 1246 C C . GLY A 1 159 ? 4.874 13.788 -11.322 1.00 85.50 159 GLY A C 1
ATOM 1247 O O . GLY A 1 159 ? 4.393 14.817 -11.788 1.00 85.50 159 GLY A O 1
ATOM 1248 N N . GLY A 1 160 ? 4.187 12.967 -10.530 1.00 93.25 160 GLY A N 1
ATOM 1249 C CA . GLY A 1 160 ? 2.806 13.058 -10.075 1.00 93.25 160 GLY A CA 1
ATOM 1250 C C . GLY A 1 160 ? 2.448 11.752 -9.358 1.00 93.25 160 GLY A C 1
ATOM 1251 O O . GLY A 1 160 ? 3.108 10.741 -9.574 1.00 93.25 160 GLY A O 1
ATOM 1252 N N . TYR A 1 161 ? 1.437 11.754 -8.494 1.00 96.38 161 TYR A N 1
ATOM 1253 C CA . TYR A 1 161 ? 1.037 10.549 -7.767 1.00 96.38 161 TYR A CA 1
ATOM 1254 C C . TYR A 1 161 ? -0.471 10.568 -7.498 1.00 96.38 161 TYR A C 1
ATOM 1256 O O . TYR A 1 161 ? -1.020 11.617 -7.146 1.00 96.38 161 TYR A O 1
ATOM 1264 N N . ASN A 1 162 ? -1.133 9.426 -7.685 1.00 98.00 162 ASN A N 1
ATOM 1265 C CA . ASN A 1 162 ? -2.551 9.264 -7.377 1.00 98.00 162 ASN A CA 1
ATOM 1266 C C . ASN A 1 162 ? -2.713 8.640 -5.994 1.00 98.00 162 ASN A C 1
ATOM 1268 O O . ASN A 1 162 ? -1.908 7.812 -5.593 1.00 98.00 162 ASN A O 1
ATOM 1272 N N . LEU A 1 163 ? -3.737 9.044 -5.249 1.00 98.38 163 LEU A N 1
ATOM 1273 C CA . LEU A 1 163 ? -3.936 8.530 -3.896 1.00 98.38 163 LEU A CA 1
ATOM 1274 C C . LEU A 1 163 ? -4.372 7.064 -3.939 1.00 98.38 163 LEU A C 1
ATOM 1276 O O . LEU A 1 163 ? -5.359 6.737 -4.594 1.00 98.38 163 LEU A O 1
ATOM 1280 N N . ASP A 1 164 ? -3.674 6.215 -3.192 1.00 98.56 164 ASP A N 1
ATOM 1281 C CA . ASP A 1 164 ? -3.993 4.794 -3.089 1.00 98.56 164 ASP A CA 1
ATOM 1282 C C . ASP A 1 164 ? -5.269 4.560 -2.277 1.00 98.56 164 ASP A C 1
ATOM 1284 O O . ASP A 1 164 ? -5.516 5.228 -1.269 1.00 98.56 164 ASP A O 1
ATOM 1288 N N . ASN A 1 165 ? -6.067 3.575 -2.688 1.00 98.56 165 ASN A N 1
ATOM 1289 C CA . ASN A 1 165 ? -7.309 3.199 -2.015 1.00 98.56 165 ASN A CA 1
ATOM 1290 C C . ASN A 1 165 ? -7.388 1.682 -1.889 1.00 98.56 165 ASN A C 1
ATOM 1292 O O . ASN A 1 165 ? -7.725 0.994 -2.850 1.00 98.56 165 ASN A O 1
ATOM 1296 N N . PHE A 1 166 ? -7.132 1.166 -0.689 1.00 98.75 166 PHE A N 1
ATOM 1297 C CA . PHE A 1 166 ? -7.159 -0.266 -0.418 1.00 98.75 166 PHE A CA 1
ATOM 1298 C C . PHE A 1 166 ? -8.519 -0.689 0.127 1.00 98.75 166 PHE A C 1
ATOM 1300 O O . PHE A 1 166 ? -8.991 -0.171 1.142 1.00 98.75 166 PHE A O 1
ATOM 1307 N N . THR A 1 167 ? -9.138 -1.670 -0.526 1.00 98.75 167 THR A N 1
ATOM 1308 C CA . THR A 1 167 ? -10.376 -2.306 -0.057 1.00 98.75 167 THR A CA 1
ATOM 1309 C C . THR A 1 167 ? -10.191 -3.812 0.012 1.00 98.75 167 THR A C 1
ATOM 1311 O O . THR A 1 167 ? -9.697 -4.411 -0.939 1.00 98.75 167 THR A O 1
ATOM 1314 N N . GLY A 1 168 ? -10.584 -4.450 1.113 1.00 98.19 168 GLY A N 1
ATOM 1315 C CA . GLY A 1 168 ? -10.339 -5.879 1.288 1.00 98.19 168 GLY A CA 1
ATOM 1316 C C . GLY A 1 168 ? -10.876 -6.469 2.583 1.00 98.19 168 GLY A C 1
ATOM 1317 O O . GLY A 1 168 ? -11.768 -5.900 3.213 1.00 98.19 168 GLY A O 1
ATOM 1318 N N . VAL A 1 169 ? -10.324 -7.616 2.977 1.00 97.56 169 VAL A N 1
ATOM 1319 C CA . VAL A 1 169 ? -10.678 -8.341 4.207 1.00 97.56 169 VAL A CA 1
ATOM 1320 C C . VAL A 1 169 ? -9.417 -8.619 5.015 1.00 97.56 169 VAL A C 1
ATOM 1322 O O . VAL A 1 169 ? -8.396 -9.020 4.454 1.00 97.56 169 VAL A O 1
ATOM 1325 N N . ILE A 1 170 ? -9.496 -8.419 6.331 1.00 96.06 170 ILE A N 1
ATOM 1326 C CA . ILE A 1 170 ? -8.468 -8.875 7.269 1.00 96.06 170 ILE A CA 1
ATOM 1327 C C . ILE A 1 170 ? -8.811 -10.284 7.750 1.00 96.06 170 ILE A C 1
ATOM 1329 O O . ILE A 1 170 ? -9.885 -10.504 8.312 1.00 96.06 170 ILE A O 1
ATOM 1333 N N . ASP A 1 171 ? -7.873 -11.214 7.584 1.00 95.00 171 ASP A N 1
ATOM 1334 C CA . ASP A 1 171 ? -7.881 -12.501 8.271 1.00 95.00 171 ASP A CA 1
ATOM 1335 C C . ASP A 1 171 ? -7.125 -12.363 9.608 1.00 95.00 171 ASP A C 1
ATOM 1337 O O . ASP A 1 171 ? -5.891 -12.255 9.617 1.00 95.00 171 ASP A O 1
ATOM 1341 N N . PRO A 1 172 ? -7.831 -12.354 10.754 1.00 91.31 172 PRO A N 1
ATOM 1342 C CA . PRO A 1 172 ? -7.203 -12.168 12.058 1.00 91.31 172 PRO A CA 1
ATOM 1343 C C . PRO A 1 172 ? -6.374 -13.381 12.500 1.00 91.31 172 PRO A C 1
ATOM 1345 O O . PRO A 1 172 ? -5.547 -13.238 13.395 1.00 91.31 172 PRO A O 1
ATOM 1348 N N . SER A 1 173 ? -6.567 -14.560 11.896 1.00 91.00 173 SER A N 1
ATOM 1349 C CA . SER A 1 173 ? -5.847 -15.782 12.280 1.00 91.00 173 SER A CA 1
ATOM 1350 C C . SER A 1 173 ? -4.400 -15.803 11.785 1.00 91.00 173 SER A C 1
ATOM 1352 O O . SER A 1 173 ? -3.541 -16.419 12.411 1.00 91.00 173 SER A O 1
ATOM 1354 N N . ILE A 1 174 ? -4.129 -15.096 10.686 1.00 90.94 174 ILE A N 1
ATOM 1355 C CA . ILE A 1 174 ? -2.800 -14.979 10.069 1.00 90.94 174 ILE A CA 1
ATOM 1356 C C . ILE A 1 174 ? -2.313 -13.527 9.973 1.00 90.94 174 ILE A C 1
ATOM 1358 O O . ILE A 1 174 ? -1.235 -13.273 9.433 1.00 90.94 174 ILE A O 1
ATOM 1362 N N . LEU A 1 175 ? -3.096 -12.581 10.510 1.00 93.81 175 LEU A N 1
ATOM 1363 C CA . LEU A 1 175 ? -2.817 -11.141 10.528 1.00 93.81 175 LEU A CA 1
ATOM 1364 C C . LEU A 1 175 ? -2.464 -10.603 9.136 1.00 93.81 175 LEU A C 1
ATOM 1366 O O . LEU A 1 175 ? -1.480 -9.877 8.945 1.00 93.81 175 LEU A O 1
ATOM 1370 N N . GLU A 1 176 ? -3.286 -10.991 8.163 1.00 95.62 176 GLU A N 1
ATOM 1371 C CA . GLU A 1 176 ? -3.121 -10.663 6.753 1.00 95.62 176 GLU A CA 1
ATOM 1372 C C . GLU A 1 176 ? -4.308 -9.838 6.262 1.00 95.62 176 GLU A C 1
ATOM 1374 O O . GLU A 1 176 ? -5.462 -10.187 6.500 1.00 95.62 176 GLU A O 1
ATOM 1379 N N . PHE A 1 177 ? -4.023 -8.744 5.566 1.00 97.31 177 PHE A N 1
ATOM 1380 C CA . PHE A 1 177 ? -5.015 -7.928 4.884 1.00 97.31 177 PHE A CA 1
ATOM 1381 C C . PHE A 1 177 ? -4.877 -8.168 3.383 1.00 97.31 177 PHE A C 1
ATOM 1383 O O . PHE A 1 177 ? -3.933 -7.694 2.749 1.00 97.31 177 PHE A O 1
ATOM 1390 N N . GLN A 1 178 ? -5.810 -8.936 2.826 1.00 97.12 178 GLN A N 1
ATOM 1391 C CA . GLN A 1 178 ? -5.900 -9.160 1.387 1.00 97.12 178 GLN A CA 1
ATOM 1392 C C . GLN A 1 178 ? -6.808 -8.096 0.795 1.00 97.12 178 GLN A C 1
ATOM 1394 O O . GLN A 1 178 ? -7.985 -8.002 1.156 1.00 97.12 178 GLN A O 1
ATOM 1399 N N . SER A 1 179 ? -6.254 -7.279 -0.092 1.00 98.00 179 SER A N 1
ATOM 1400 C CA . SER A 1 179 ? -6.913 -6.078 -0.584 1.00 98.00 179 SER A CA 1
ATOM 1401 C C . SER A 1 179 ? -6.703 -5.868 -2.074 1.00 98.00 179 SER A C 1
ATOM 1403 O O . SER A 1 179 ? -5.892 -6.537 -2.711 1.00 98.00 179 SER A O 1
ATOM 1405 N N . VAL A 1 180 ? -7.454 -4.920 -2.613 1.00 97.62 180 VAL A N 1
ATOM 1406 C CA . VAL A 1 180 ? -7.310 -4.395 -3.964 1.00 97.62 180 VAL A CA 1
ATOM 1407 C C . VAL A 1 180 ? -7.023 -2.903 -3.846 1.00 97.62 180 VAL A C 1
ATOM 1409 O O . VAL A 1 180 ? -7.771 -2.200 -3.157 1.00 97.62 180 VAL A O 1
ATOM 1412 N N . ASN A 1 181 ? -5.951 -2.440 -4.488 1.00 98.06 181 ASN A N 1
ATOM 1413 C CA . ASN A 1 181 ? -5.667 -1.025 -4.676 1.00 98.06 181 ASN A CA 1
ATOM 1414 C C . ASN A 1 181 ? -6.440 -0.492 -5.882 1.00 98.06 181 ASN A C 1
ATOM 1416 O O . ASN A 1 181 ? -6.527 -1.145 -6.920 1.00 98.06 181 ASN A O 1
ATOM 1420 N N . ASN A 1 182 ? -6.992 0.701 -5.723 1.00 97.56 182 ASN A N 1
ATOM 1421 C CA . ASN A 1 182 ? -7.686 1.435 -6.762 1.00 97.56 182 ASN A CA 1
ATOM 1422 C C . ASN A 1 182 ? -7.248 2.904 -6.725 1.00 97.56 182 ASN A C 1
ATOM 1424 O O . ASN A 1 182 ? -7.971 3.776 -6.235 1.00 97.56 182 ASN A O 1
ATOM 1428 N N . ASP A 1 183 ? -6.041 3.174 -7.225 1.00 94.69 183 ASP A N 1
ATOM 1429 C CA . ASP A 1 183 ? -5.457 4.524 -7.251 1.00 94.69 183 ASP A CA 1
ATOM 1430 C C . ASP A 1 183 ? -6.019 5.399 -8.393 1.00 94.69 183 ASP A C 1
ATOM 1432 O O . ASP A 1 183 ? -5.866 6.617 -8.387 1.00 94.69 183 ASP A O 1
ATOM 1436 N N . GLY A 1 184 ? -6.685 4.802 -9.388 1.00 93.81 184 GLY A N 1
ATOM 1437 C CA . GLY A 1 184 ? -7.142 5.505 -10.596 1.00 93.81 184 GLY A CA 1
ATOM 1438 C C . GLY A 1 184 ? -6.018 5.834 -11.592 1.00 93.81 184 GLY A C 1
ATOM 1439 O O . GLY A 1 184 ? -6.231 6.603 -12.530 1.00 93.81 184 GLY A O 1
ATOM 1440 N N . GLY A 1 185 ? -4.827 5.268 -11.388 1.00 93.44 185 GLY A N 1
ATOM 1441 C CA . GLY A 1 185 ? -3.619 5.423 -12.186 1.00 93.44 185 GLY A CA 1
ATOM 1442 C C . GLY A 1 185 ? -3.028 4.094 -12.628 1.00 93.44 185 GLY A C 1
ATOM 1443 O O . GLY A 1 185 ? -3.564 3.439 -13.518 1.00 93.44 185 GLY A O 1
ATOM 1444 N N . ARG A 1 186 ? -1.855 3.755 -12.076 1.00 92.50 186 ARG A N 1
ATOM 1445 C CA . ARG A 1 186 ? -1.107 2.545 -12.460 1.00 92.50 186 ARG A CA 1
ATOM 1446 C C . ARG A 1 186 ? -1.618 1.305 -11.728 1.00 92.50 186 ARG A C 1
ATOM 1448 O O . ARG A 1 186 ? -1.502 0.217 -12.280 1.00 92.50 186 ARG A O 1
ATOM 1455 N N . ALA A 1 187 ? -2.185 1.486 -10.538 1.00 93.50 187 ALA A N 1
ATOM 1456 C CA . ALA A 1 187 ? -2.653 0.432 -9.648 1.00 93.50 187 ALA A CA 1
ATOM 1457 C C . ALA A 1 187 ? -4.191 0.440 -9.568 1.00 93.50 187 ALA A C 1
ATOM 1459 O O . ALA A 1 187 ? -4.787 0.693 -8.517 1.00 93.50 187 ALA A O 1
ATOM 1460 N N . VAL A 1 188 ? -4.838 0.197 -10.713 1.00 95.50 188 VAL A N 1
ATOM 1461 C CA . VAL A 1 188 ? -6.296 0.034 -10.819 1.00 95.50 188 VAL A CA 1
ATOM 1462 C C . VAL A 1 188 ? -6.637 -1.446 -10.725 1.00 95.50 188 VAL A C 1
ATOM 1464 O O . VAL A 1 188 ? -6.121 -2.249 -11.501 1.00 95.50 188 VAL A O 1
ATOM 1467 N N . ASP A 1 189 ? -7.516 -1.788 -9.787 1.00 95.56 189 ASP A N 1
ATOM 1468 C CA . ASP A 1 189 ? -7.885 -3.156 -9.434 1.00 95.56 189 ASP A CA 1
ATOM 1469 C C . ASP A 1 189 ? -6.675 -4.073 -9.155 1.00 95.56 189 ASP A C 1
ATOM 1471 O O . ASP A 1 189 ? -6.708 -5.278 -9.417 1.00 95.56 189 ASP A O 1
ATOM 1475 N N . GLU A 1 190 ? -5.598 -3.512 -8.596 1.00 94.00 190 GLU A N 1
ATOM 1476 C CA . GLU A 1 190 ? -4.349 -4.236 -8.353 1.00 94.00 190 GLU A CA 1
ATOM 1477 C C . GLU A 1 190 ? -4.379 -4.963 -6.995 1.00 94.00 190 GLU A C 1
ATOM 1479 O O . GLU A 1 190 ? -4.508 -4.314 -5.953 1.00 94.00 190 GLU A O 1
ATOM 1484 N N . PRO A 1 191 ? -4.235 -6.302 -6.950 1.00 95.56 191 PRO A N 1
ATOM 1485 C CA . PRO A 1 191 ? -4.194 -7.035 -5.689 1.00 95.56 191 PRO A CA 1
ATOM 1486 C C . PRO A 1 191 ? -2.966 -6.674 -4.843 1.00 95.56 191 PRO A C 1
ATOM 1488 O O . PRO A 1 191 ? -1.827 -6.760 -5.304 1.00 95.56 191 PRO A O 1
ATOM 1491 N N . ALA A 1 192 ? -3.196 -6.370 -3.567 1.00 96.31 192 ALA A N 1
ATOM 1492 C CA . ALA A 1 192 ? -2.157 -6.085 -2.588 1.00 96.31 192 ALA A CA 1
ATOM 1493 C C . ALA A 1 192 ? -2.384 -6.891 -1.305 1.00 96.31 192 ALA A C 1
ATOM 1495 O O . ALA A 1 192 ? -3.428 -6.785 -0.648 1.00 96.31 192 ALA A O 1
ATOM 1496 N N . VAL A 1 193 ? -1.379 -7.685 -0.938 1.00 97.50 193 VAL A N 1
ATOM 1497 C CA . VAL A 1 193 ? -1.351 -8.466 0.298 1.00 97.50 193 VAL A CA 1
ATOM 1498 C C . VAL A 1 193 ? -0.494 -7.738 1.316 1.00 97.50 193 VAL A C 1
ATOM 1500 O O . VAL A 1 193 ? 0.688 -7.482 1.088 1.00 97.50 193 VAL A O 1
ATOM 1503 N N . PHE A 1 194 ? -1.084 -7.438 2.465 1.00 98.00 194 PHE A N 1
ATOM 1504 C CA . PHE A 1 194 ? -0.376 -6.833 3.578 1.00 98.00 194 PHE A CA 1
ATOM 1505 C C . PHE A 1 194 ? -0.296 -7.786 4.755 1.00 98.00 194 PHE A C 1
ATOM 1507 O O . PHE A 1 194 ? -1.237 -8.520 5.048 1.00 98.00 194 PHE A O 1
ATOM 1514 N N . ARG A 1 195 ? 0.789 -7.680 5.513 1.00 97.06 195 ARG A N 1
ATOM 1515 C CA . ARG A 1 195 ? 0.931 -8.331 6.813 1.00 97.06 195 ARG A CA 1
ATOM 1516 C C . ARG A 1 195 ? 1.153 -7.301 7.901 1.00 97.06 195 ARG A C 1
ATOM 1518 O O . ARG A 1 195 ? 1.875 -6.325 7.684 1.00 97.06 195 ARG A O 1
ATOM 1525 N N . ARG A 1 196 ? 0.569 -7.522 9.081 1.00 95.94 196 ARG A N 1
ATOM 1526 C CA . ARG A 1 196 ? 0.835 -6.667 10.242 1.00 95.94 196 ARG A CA 1
ATOM 1527 C C . ARG A 1 196 ? 2.248 -6.927 10.755 1.00 95.94 196 ARG A C 1
ATOM 1529 O O . ARG A 1 196 ? 2.524 -7.997 11.279 1.00 95.94 196 ARG A O 1
ATOM 1536 N N . ILE A 1 197 ? 3.137 -5.949 10.620 1.00 95.31 197 ILE A N 1
ATOM 1537 C CA . ILE A 1 197 ? 4.555 -6.055 11.007 1.00 95.31 197 ILE A CA 1
ATOM 1538 C C . ILE A 1 197 ? 4.864 -5.388 12.348 1.00 95.31 197 ILE A C 1
ATOM 1540 O O . ILE A 1 197 ? 5.952 -5.557 12.896 1.00 95.31 197 ILE A O 1
ATOM 1544 N N . ARG A 1 198 ? 3.931 -4.589 12.875 1.00 93.75 198 ARG A N 1
ATOM 1545 C CA . ARG A 1 198 ? 4.062 -3.950 14.185 1.00 93.75 198 ARG A CA 1
ATOM 1546 C C . ARG A 1 198 ? 2.695 -3.704 14.800 1.00 93.75 198 ARG A C 1
ATOM 1548 O O . ARG A 1 198 ? 1.746 -3.348 14.098 1.00 93.75 198 ARG A O 1
ATOM 1555 N N . CYS A 1 199 ? 2.637 -3.827 16.118 1.00 91.12 199 CYS A N 1
ATOM 1556 C CA . CYS A 1 199 ? 1.507 -3.383 16.921 1.00 91.12 199 CYS A CA 1
ATOM 1557 C C . CYS A 1 199 ? 1.272 -1.878 16.754 1.00 91.12 199 CYS A C 1
ATOM 1559 O O . CYS A 1 199 ? 2.209 -1.147 16.394 1.00 91.12 199 CYS A O 1
ATOM 1561 N N . PRO A 1 200 ? 0.043 -1.392 17.000 1.00 85.50 200 PRO A N 1
ATOM 1562 C CA . PRO A 1 200 ? -0.169 0.040 17.105 1.00 85.50 200 PRO A CA 1
ATOM 1563 C C . PRO A 1 200 ? 0.812 0.593 18.147 1.00 85.50 200 PRO A C 1
ATOM 1565 O O . PRO A 1 200 ? 1.089 -0.087 19.141 1.00 85.50 200 PRO A O 1
ATOM 1568 N N . PRO A 1 201 ? 1.396 1.783 17.925 1.00 71.44 201 PRO A N 1
ATOM 1569 C CA . PRO A 1 201 ? 2.127 2.431 18.998 1.00 71.44 201 PRO A CA 1
ATOM 1570 C C . PRO A 1 201 ? 1.167 2.519 20.179 1.00 71.44 201 PRO A C 1
ATOM 1572 O O . PRO A 1 201 ? 0.056 3.027 20.011 1.00 71.44 201 PRO A O 1
ATOM 1575 N N . VAL A 1 202 ? 1.573 1.981 21.335 1.00 68.25 202 VAL A N 1
ATOM 1576 C CA . VAL A 1 202 ? 0.844 2.205 22.582 1.00 68.25 202 VAL A CA 1
ATO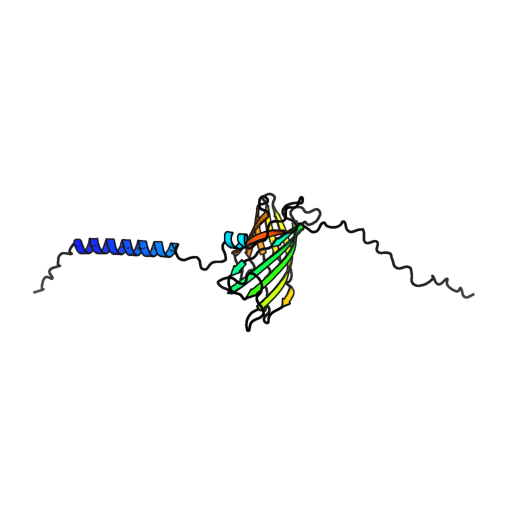M 1577 C C . VAL A 1 202 ? 0.729 3.711 22.660 1.00 68.25 202 VAL A C 1
ATOM 1579 O O . VAL A 1 202 ? 1.752 4.402 22.690 1.00 68.25 202 VAL A O 1
ATOM 1582 N N . GLU A 1 203 ? -0.493 4.222 22.554 1.00 61.38 203 GLU A N 1
ATOM 1583 C CA . GLU A 1 203 ? -0.754 5.635 22.728 1.00 61.38 203 GLU A CA 1
ATOM 1584 C C . GLU A 1 203 ? -0.391 5.873 24.188 1.00 61.38 203 GLU A C 1
ATOM 1586 O O . GLU A 1 203 ? -1.186 5.607 25.085 1.00 61.38 203 GLU A O 1
ATOM 1591 N N . SER A 1 204 ? 0.881 6.199 24.448 1.00 50.34 204 SER A N 1
ATOM 1592 C CA . SER A 1 204 ? 1.359 6.531 25.776 1.00 50.34 204 SER A CA 1
ATOM 1593 C C . SER A 1 204 ? 0.429 7.643 26.186 1.00 50.34 204 SER A C 1
ATOM 1595 O O . SER A 1 204 ? 0.491 8.702 25.550 1.00 50.34 204 SER A O 1
ATOM 1597 N N . ALA A 1 205 ? -0.499 7.336 27.103 1.00 48.88 205 ALA A N 1
ATOM 1598 C CA . ALA A 1 205 ? -1.537 8.239 27.559 1.00 48.88 205 ALA A CA 1
ATOM 1599 C C . ALA A 1 205 ? -0.881 9.600 27.626 1.00 48.88 205 ALA A C 1
ATOM 1601 O O . ALA A 1 205 ? 0.106 9.733 28.352 1.00 48.88 205 ALA A O 1
ATOM 1602 N N . GLN A 1 206 ? -1.286 10.513 26.737 1.00 45.25 206 GLN A N 1
ATOM 1603 C CA . GLN A 1 206 ? -0.647 11.810 26.642 1.00 45.25 206 GLN A CA 1
ATOM 1604 C C . GLN A 1 206 ? -0.666 12.344 28.065 1.00 45.25 206 GLN A C 1
ATOM 1606 O O . GLN A 1 206 ? -1.741 12.662 28.576 1.00 45.25 206 GLN A O 1
ATOM 1611 N N . SER A 1 207 ? 0.489 12.349 28.743 1.00 42.78 207 SER A N 1
ATOM 1612 C CA . SER A 1 207 ? 0.609 13.037 30.016 1.00 42.78 207 SER A CA 1
ATOM 1613 C C . SER A 1 207 ? 0.055 14.413 29.705 1.00 42.78 207 SER A C 1
ATOM 1615 O O . SER A 1 207 ? 0.530 15.001 28.722 1.00 42.78 207 SER A O 1
ATOM 1617 N N . PRO A 1 208 ? -1.007 14.867 30.402 1.00 49.41 208 PRO A N 1
ATOM 1618 C CA . PRO A 1 208 ? -1.665 16.109 30.054 1.00 49.41 208 PRO A CA 1
ATOM 1619 C C . PRO A 1 208 ? -0.553 17.118 29.872 1.00 49.41 208 PRO A C 1
ATOM 1621 O O . PRO A 1 208 ? 0.293 17.257 30.760 1.00 49.41 208 PRO A O 1
ATOM 1624 N N . THR A 1 209 ? -0.466 17.708 28.679 1.00 48.19 209 THR A N 1
ATOM 1625 C CA . THR A 1 209 ? 0.496 18.770 28.433 1.00 48.19 209 THR A CA 1
ATOM 1626 C C . THR A 1 209 ? 0.046 19.897 29.342 1.00 48.19 209 THR A C 1
ATOM 1628 O O . THR A 1 209 ? -0.786 20.724 28.976 1.00 48.19 209 THR A O 1
ATOM 1631 N N . VAL A 1 210 ? 0.521 19.872 30.588 1.00 53.00 210 VAL A N 1
ATOM 1632 C CA . VAL A 1 210 ? 0.530 21.025 31.459 1.00 53.00 210 VAL A CA 1
ATOM 1633 C C . VAL A 1 210 ? 1.312 22.010 30.627 1.00 53.00 210 VAL A C 1
ATOM 1635 O O . VAL A 1 210 ? 2.488 21.803 30.358 1.00 53.00 210 VAL A O 1
ATOM 1638 N N . ASN A 1 211 ? 0.609 22.986 30.080 1.00 51.03 211 ASN A N 1
ATOM 1639 C CA . ASN A 1 211 ? 1.213 24.133 29.453 1.00 51.03 211 ASN A CA 1
ATOM 1640 C C . ASN A 1 211 ? 1.534 25.040 30.643 1.00 51.03 211 ASN A C 1
ATOM 1642 O O . ASN A 1 211 ? 0.620 25.747 31.088 1.00 51.03 211 ASN A O 1
ATOM 1646 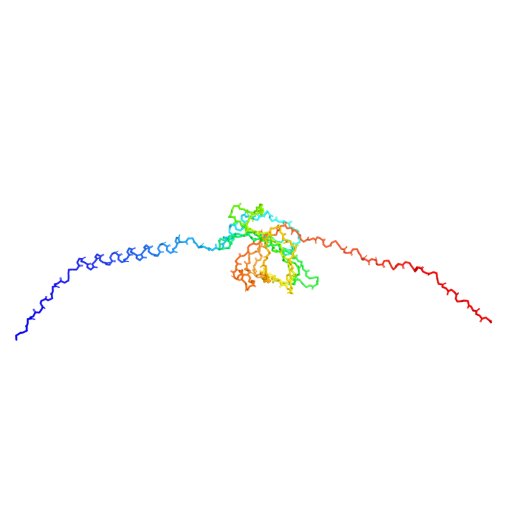N N . PRO A 1 212 ? 2.722 24.947 31.289 1.00 57.41 212 PRO A N 1
ATOM 1647 C CA . PRO A 1 212 ? 3.054 25.892 32.333 1.00 57.41 212 PRO A CA 1
ATOM 1648 C C . PRO A 1 212 ? 3.016 27.246 31.650 1.00 57.41 212 PRO A C 1
ATOM 1650 O O . PRO A 1 212 ? 3.848 27.549 30.795 1.00 57.41 212 PRO A O 1
ATOM 1653 N N . ARG A 1 213 ? 1.992 28.039 31.970 1.00 65.12 213 ARG A N 1
ATOM 1654 C CA . ARG A 1 213 ? 1.936 29.424 31.532 1.00 65.12 213 ARG A CA 1
ATOM 1655 C C . ARG A 1 213 ? 3.291 30.020 31.936 1.00 65.12 213 ARG A C 1
ATOM 1657 O O . ARG A 1 213 ? 3.619 29.931 33.124 1.00 65.12 213 ARG A O 1
ATOM 1664 N N . PRO A 1 214 ? 4.098 30.536 30.988 1.00 71.75 214 PRO A N 1
ATOM 1665 C CA . PRO A 1 214 ? 5.390 31.104 31.329 1.00 71.75 214 PRO A CA 1
ATOM 1666 C C . PRO A 1 214 ? 5.178 32.121 32.453 1.00 71.75 214 PRO A C 1
ATOM 1668 O O . PRO A 1 214 ? 4.202 32.881 32.381 1.00 71.75 214 PRO A O 1
ATOM 1671 N N . PRO A 1 215 ? 6.009 32.117 33.511 1.00 73.25 215 PRO A N 1
ATOM 1672 C CA . PRO A 1 215 ? 5.899 33.130 34.548 1.00 73.25 215 PRO A CA 1
ATOM 1673 C C . PRO A 1 215 ? 5.940 34.506 33.880 1.00 73.25 215 PRO A C 1
ATOM 1675 O O . PRO A 1 215 ? 6.682 34.711 32.916 1.00 73.25 215 PRO A O 1
ATOM 1678 N N . ALA A 1 216 ? 5.089 35.425 34.341 1.00 72.50 216 ALA A N 1
ATOM 1679 C CA . ALA A 1 216 ? 5.013 36.760 33.768 1.00 72.50 216 ALA A CA 1
ATOM 1680 C C . ALA A 1 216 ? 6.417 37.385 33.754 1.00 72.50 216 ALA A C 1
ATOM 1682 O O . ALA A 1 216 ? 7.059 37.507 34.795 1.00 72.50 216 ALA A O 1
ATOM 1683 N N . PHE A 1 217 ? 6.897 37.759 32.566 1.00 66.38 217 PHE A N 1
ATOM 1684 C CA . PHE A 1 217 ? 8.250 38.295 32.373 1.00 66.38 217 PHE A CA 1
ATOM 1685 C C . PHE A 1 217 ? 8.406 39.737 32.885 1.00 66.38 217 PHE A C 1
ATOM 1687 O O . PHE A 1 217 ? 9.480 40.323 32.791 1.00 66.38 217 PHE A O 1
ATOM 1694 N N . TYR A 1 218 ? 7.337 40.312 33.437 1.00 70.06 218 TYR A N 1
ATOM 1695 C CA . TYR A 1 218 ? 7.315 41.671 33.947 1.00 70.06 218 TYR A CA 1
ATOM 1696 C C . TYR A 1 218 ? 6.736 41.676 35.364 1.00 70.06 218 TYR A C 1
ATOM 1698 O O . TYR A 1 218 ? 5.656 41.114 35.569 1.00 70.06 218 TYR A O 1
ATOM 1706 N N . PRO A 1 219 ? 7.410 42.309 36.343 1.00 66.06 219 PRO A N 1
ATOM 1707 C CA . PRO A 1 219 ? 6.764 42.633 37.605 1.00 66.06 219 PRO A CA 1
ATOM 1708 C C . PRO A 1 219 ? 5.557 43.533 37.319 1.00 66.06 219 PRO A C 1
ATOM 1710 O O . PRO A 1 219 ? 5.633 44.424 36.469 1.00 66.06 219 PRO A O 1
ATOM 1713 N N . GLU A 1 220 ? 4.443 43.304 38.016 1.00 61.91 220 GLU A N 1
ATOM 1714 C CA . GLU A 1 220 ? 3.295 44.207 37.973 1.00 61.91 220 GLU A CA 1
ATOM 1715 C C . GLU A 1 220 ? 3.775 45.621 38.320 1.00 61.91 220 GLU A C 1
ATOM 1717 O O . GLU A 1 220 ? 4.184 45.895 39.452 1.00 61.91 220 GLU A O 1
ATOM 1722 N N . MET A 1 221 ? 3.765 46.527 37.339 1.00 58.06 221 MET A N 1
ATOM 1723 C CA . MET A 1 221 ? 4.024 47.935 37.601 1.00 58.06 221 MET A CA 1
ATOM 1724 C C . MET A 1 221 ? 2.865 48.466 38.441 1.00 58.06 221 MET A C 1
ATOM 1726 O O . MET A 1 221 ? 1.814 48.833 37.918 1.00 58.06 221 MET A O 1
ATOM 1730 N N . ARG A 1 222 ? 3.058 48.500 39.765 1.00 58.03 222 ARG A N 1
ATOM 1731 C CA . ARG A 1 222 ? 2.259 49.331 40.665 1.00 58.03 222 ARG A CA 1
ATOM 1732 C C . ARG A 1 222 ? 2.344 50.758 40.137 1.00 58.03 222 ARG A C 1
ATOM 1734 O O . ARG A 1 222 ? 3.414 51.359 40.167 1.00 58.03 222 ARG A O 1
ATOM 1741 N N . GLY A 1 223 ? 1.232 51.252 39.600 1.00 57.94 223 GLY A N 1
ATOM 1742 C CA . GLY A 1 223 ? 1.142 52.595 39.049 1.00 57.94 223 GLY A CA 1
ATOM 1743 C C . GLY A 1 223 ? 1.640 53.627 40.057 1.00 57.94 223 GLY A C 1
ATOM 1744 O O . GLY A 1 223 ? 1.171 53.674 41.194 1.00 57.94 223 GLY A O 1
ATOM 1745 N N . CYS A 1 224 ? 2.595 54.450 39.633 1.00 56.56 224 CYS A N 1
ATOM 1746 C CA . CYS A 1 224 ? 2.946 55.672 40.337 1.00 56.56 224 CYS A CA 1
ATOM 1747 C C . CYS A 1 224 ? 1.749 56.623 40.232 1.00 56.56 224 CYS A C 1
ATOM 1749 O O . CYS A 1 224 ? 1.467 57.156 39.159 1.00 56.56 224 CYS A O 1
ATOM 1751 N N . GLY A 1 225 ? 1.020 56.790 41.335 1.00 51.69 225 GLY A N 1
ATOM 1752 C CA . GLY A 1 225 ? 0.040 57.856 41.481 1.00 51.69 225 GLY A CA 1
ATOM 1753 C C . GLY A 1 225 ? 0.762 59.199 41.483 1.00 51.69 225 GLY A C 1
ATOM 1754 O O . GLY A 1 225 ? 1.607 59.442 42.342 1.00 51.69 225 GLY A O 1
ATOM 1755 N N . TRP A 1 226 ? 0.443 60.048 40.512 1.00 52.59 226 TRP A N 1
ATOM 1756 C CA . TRP A 1 226 ? 0.799 61.459 40.553 1.00 52.59 226 TRP A CA 1
ATOM 1757 C C . TRP A 1 226 ? -0.300 62.189 41.330 1.00 52.59 226 TRP A C 1
ATOM 1759 O O . TRP A 1 226 ? -1.463 62.167 40.923 1.00 52.59 226 TRP A O 1
ATOM 1769 N N . LEU A 1 227 ? 0.091 62.736 42.482 1.00 48.62 227 LEU A N 1
ATOM 1770 C CA . LEU A 1 227 ? -0.616 63.790 43.211 1.00 48.62 227 LEU A CA 1
ATOM 1771 C C . LEU A 1 227 ? -0.328 65.144 42.558 1.00 48.62 227 LEU A C 1
ATOM 1773 O O . LEU A 1 227 ? 0.812 65.312 42.063 1.00 48.62 227 LEU A O 1
#

Sequence (227 aa):
MTPATSASPRDPRRARRRRRISLLVAATCFASAWLVPSLGHGTIEEQRARLPPAAECEDEYVAGVWRSHTYSEVYRDWTVFTLTIRRVPGQPGQLVGTIQNHQWSGTPQDEEPPPCSHGGYDWIVSMDARGSVTPDNRVFFGGIGMWRLDEVRCQGGPGGYNLDNFTGVIDPSILEFQSVNNDGGRAVDEPAVFRRIRCPPVESAQSPTVNPRPPAFYPEMRGCGWL

Organism: NCBI:txid927083